Protein AF-A0A9Q1BCZ2-F1 (afdb_monomer)

Mean predicted aligned error: 7.83 Å

Sequence (258 aa):
MVTFYNQAVLLIFVICLPWNESMTYDWYDLLLNLLFGLGDTLGKSALMIALSLISAGDVSAISLNKPIPASIIACILLGESFDVFDGVLVVINCVGLVLIAESANGISKDSSNVYGVLCAFVALASFVFIYFVARVLARKGKANPSLLSFMAGWIGVALSSVYLALTNAWHFPGKLDDVLMFLGLGCSTIIHFYSLTKALLTENMMFVASGMSVTIPITYIYDALFTQHKLAWQNIVGALLTVSSTLLLFTKTSCKEE

Foldseek 3Di:
DLLQLLLQLLQVVLVVDDPPDPPPDDPVLVVLLLLLLVLLLLLVVLLVLLVVQDPPLLLCLLQLLLLLVLVVCCCPVVVDDDDVVNVVLNVLLVVLSVLQVVLVVVDDPDPSNVSSSVSSNSSNVSVSSSLSSLLVCLVVVNNDLSSSSNSNSVVSNVVVVVVCVVVVVDDDPPDPVVVVVSNVSNVVVSVVSVVSSVCSNVDRSSLSSLVSSCVSLVVVVVCVPPVP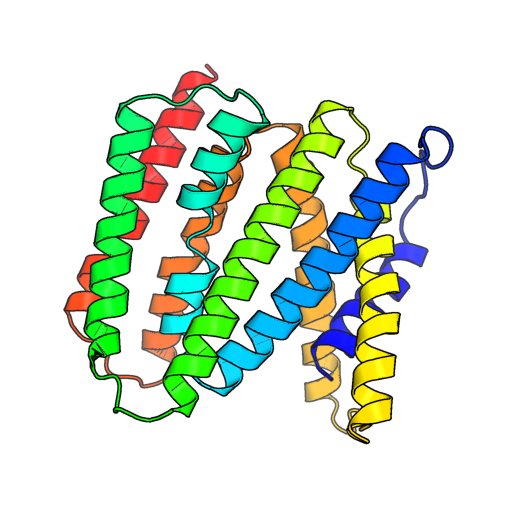DDDDPSNVSSSVSNNVSSVVSNVVVVVVVD

pLDDT: mean 79.76, std 11.14, range [42.97, 94.12]

Solvent-accessible surface area (backbone atoms only — not comparable to full-atom values): 13290 Å² total; per-residue (Å²): 103,70,64,30,47,28,18,48,43,32,41,61,52,40,72,76,50,86,81,87,75,78,87,80,72,49,73,68,54,50,51,46,37,48,51,31,7,49,25,49,39,51,13,52,50,26,37,55,53,11,54,74,52,40,55,64,58,62,38,40,58,53,36,49,56,33,30,57,63,28,37,54,47,34,36,72,77,68,63,45,91,78,52,73,66,56,50,52,38,44,50,48,30,50,51,14,44,49,37,34,53,53,61,55,61,74,59,65,95,46,75,60,45,58,53,16,52,52,24,14,50,51,14,22,55,21,53,33,48,30,51,52,44,49,36,57,31,21,78,70,75,63,54,47,45,60,60,44,41,35,34,24,10,52,46,20,32,53,55,39,48,53,52,31,63,75,66,68,63,78,74,78,78,88,48,69,69,57,50,51,51,37,50,51,51,16,54,51,50,52,53,46,44,44,51,52,41,53,43,36,56,78,43,55,64,40,56,53,32,32,63,58,38,60,50,51,51,54,48,46,52,46,41,55,74,72,63,76,51,86,76,53,71,48,39,55,53,12,38,52,39,35,47,52,32,37,53,51,53,50,55,54,55,62,64,71,77,114

Nearest PDB structures (foldseek):
  5oge-assembly3_C  TM=7.542E-01  e=9.442E-05  Saccharomyces cerevisiae S288C
  5oge-assembly2_B  TM=7.555E-01  e=1.403E-04  Saccharomyces cerevisiae S288C
  5i20-assembly4_D  TM=6.461E-01  e=1.486E-05  Ancylobacter novellus DSM 506
  6qsk-assembly2_G-2  TM=7.421E-01  e=3.100E-04  Saccharomyces cerevisiae S288C
  5i20-assembly5_E  TM=7.382E-01  e=1.910E-04  Ancylobacter novellus DSM 506

InterPro domains:
  IPR000620 EamA domain [PF00892] (9-100)
  IPR037185 Multidrug transporter EmrE superfamily [SSF103481] (10-101)

Organism: Holothuria leucospilota (NCBI:txid206669)

Structure (mmCIF, N/CA/C/O backbone):
data_AF-A0A9Q1BCZ2-F1
#
_entry.id   AF-A0A9Q1BCZ2-F1
#
loop_
_atom_site.group_PDB
_atom_site.id
_atom_site.type_symbol
_atom_site.label_atom_id
_atom_site.label_alt_id
_atom_site.label_comp_id
_atom_site.label_asym_id
_atom_site.label_entity_id
_atom_site.label_seq_id
_atom_site.pdbx_PDB_ins_code
_atom_site.Cartn_x
_atom_site.Cartn_y
_atom_site.Cartn_z
_atom_site.occupancy
_atom_site.B_iso_or_equiv
_atom_site.auth_seq_id
_atom_site.auth_comp_id
_atom_site.auth_asym_id
_atom_site.auth_atom_id
_atom_site.pdbx_PDB_model_num
ATOM 1 N N . MET A 1 1 ? 17.232 -0.106 -1.773 1.00 83.44 1 MET A N 1
ATOM 2 C CA . MET A 1 1 ? 17.606 1.323 -1.674 1.00 83.44 1 MET A CA 1
ATOM 3 C C . MET A 1 1 ? 16.381 2.225 -1.666 1.00 83.44 1 MET A C 1
ATOM 5 O O . MET A 1 1 ? 16.161 2.878 -0.659 1.00 83.44 1 MET A O 1
ATOM 9 N N . VAL A 1 2 ? 15.538 2.189 -2.707 1.00 84.56 2 VAL A N 1
ATOM 10 C CA . VAL A 1 2 ? 14.277 2.963 -2.768 1.00 84.56 2 VAL A CA 1
ATOM 11 C C . VAL A 1 2 ? 13.415 2.763 -1.514 1.00 84.56 2 VAL A C 1
ATOM 13 O O . VAL A 1 2 ? 13.014 3.734 -0.881 1.00 84.56 2 VAL A O 1
ATOM 16 N N . THR A 1 3 ? 13.212 1.510 -1.086 1.00 84.12 3 THR A N 1
ATOM 17 C CA . THR A 1 3 ? 12.454 1.195 0.137 1.00 84.12 3 THR A CA 1
ATOM 18 C C . THR A 1 3 ? 13.074 1.810 1.392 1.00 84.12 3 THR A C 1
ATOM 20 O O . THR A 1 3 ? 12.343 2.322 2.227 1.00 84.12 3 THR A O 1
ATOM 23 N N . PHE A 1 4 ? 14.406 1.810 1.517 1.00 88.88 4 PHE A N 1
ATOM 24 C CA . PHE A 1 4 ? 15.095 2.401 2.669 1.00 88.88 4 PHE A CA 1
ATOM 25 C C . PHE A 1 4 ? 14.837 3.908 2.742 1.00 88.88 4 PHE A C 1
ATOM 27 O O . PHE A 1 4 ? 14.380 4.398 3.770 1.00 88.88 4 PHE A O 1
ATOM 34 N N . TYR A 1 5 ? 15.050 4.630 1.637 1.00 88.31 5 TYR A N 1
ATOM 35 C CA . TYR A 1 5 ? 14.837 6.077 1.607 1.00 88.31 5 TYR A CA 1
ATOM 36 C C . TYR A 1 5 ? 13.372 6.453 1.836 1.00 88.31 5 TYR A C 1
ATOM 38 O O . TYR A 1 5 ? 13.098 7.361 2.615 1.00 88.31 5 TYR A O 1
ATOM 46 N N . ASN A 1 6 ? 12.429 5.711 1.247 1.00 86.44 6 ASN A N 1
ATOM 47 C CA . ASN A 1 6 ? 11.002 5.933 1.480 1.00 86.44 6 ASN A CA 1
ATOM 48 C C . ASN A 1 6 ? 10.628 5.802 2.971 1.00 86.44 6 ASN A C 1
ATOM 50 O O . ASN A 1 6 ? 9.918 6.643 3.519 1.00 86.44 6 ASN A O 1
ATOM 54 N N . GLN A 1 7 ? 11.144 4.770 3.646 1.00 89.12 7 GLN A N 1
ATOM 55 C CA . GLN A 1 7 ? 10.878 4.519 5.069 1.00 89.12 7 GLN A CA 1
ATOM 56 C C . GLN A 1 7 ? 11.634 5.496 5.989 1.00 89.12 7 GLN A C 1
ATOM 58 O O . GLN A 1 7 ? 11.134 5.866 7.050 1.00 89.12 7 GLN A O 1
ATOM 63 N N . ALA A 1 8 ? 12.802 5.986 5.568 1.00 88.56 8 ALA A N 1
ATOM 64 C CA . ALA A 1 8 ? 13.537 7.023 6.288 1.00 88.56 8 ALA A CA 1
ATOM 65 C C . ALA A 1 8 ? 12.791 8.369 6.280 1.00 88.56 8 ALA A C 1
ATOM 67 O O . ALA A 1 8 ? 12.710 9.031 7.314 1.00 88.56 8 ALA A O 1
ATOM 68 N N . VAL A 1 9 ? 12.189 8.755 5.147 1.00 86.94 9 VAL A N 1
ATOM 69 C CA . VAL A 1 9 ? 11.365 9.976 5.064 1.00 86.94 9 VAL A CA 1
ATOM 70 C C . VAL A 1 9 ? 10.153 9.885 5.995 1.00 86.94 9 VAL A C 1
ATOM 72 O O . VAL A 1 9 ? 9.834 10.861 6.674 1.00 86.94 9 VAL A O 1
ATOM 75 N N . LEU A 1 10 ? 9.523 8.708 6.093 1.00 84.19 10 LEU A N 1
ATOM 76 C CA . LEU A 1 10 ? 8.429 8.468 7.039 1.00 84.19 10 LEU A CA 1
ATOM 77 C C . LEU A 1 10 ? 8.853 8.729 8.490 1.00 84.19 10 LEU A C 1
ATOM 79 O O . LEU A 1 10 ? 8.138 9.422 9.211 1.00 84.19 10 LEU A O 1
ATOM 83 N N . LEU A 1 11 ? 10.024 8.236 8.910 1.00 86.81 11 LEU A N 1
ATOM 84 C CA . LEU A 1 11 ? 10.537 8.477 10.263 1.00 86.81 11 LEU A CA 1
ATOM 85 C C . LEU A 1 11 ? 10.781 9.960 10.546 1.00 86.81 11 LEU A C 1
ATOM 87 O O . LEU A 1 11 ? 10.400 10.442 11.610 1.00 86.81 11 LEU A O 1
ATOM 91 N N . ILE A 1 12 ? 11.385 10.683 9.600 1.00 86.25 12 ILE A N 1
ATOM 92 C CA . ILE A 1 12 ? 11.653 12.120 9.754 1.00 86.25 12 ILE A CA 1
ATOM 93 C C . ILE A 1 12 ? 10.337 12.883 9.918 1.00 86.25 12 ILE A C 1
ATOM 95 O O . ILE A 1 12 ? 10.210 13.724 10.804 1.00 86.25 12 ILE A O 1
ATOM 99 N N . PHE A 1 13 ? 9.337 12.562 9.099 1.00 79.00 13 PHE A N 1
ATOM 100 C CA . PHE A 1 13 ? 8.057 13.260 9.123 1.00 79.00 13 PHE A CA 1
ATOM 101 C C . PHE A 1 13 ? 7.242 12.978 10.390 1.00 79.00 13 PHE A C 1
ATOM 103 O O . PHE A 1 13 ? 6.555 13.860 10.902 1.00 79.00 13 PHE A O 1
ATOM 110 N N . VA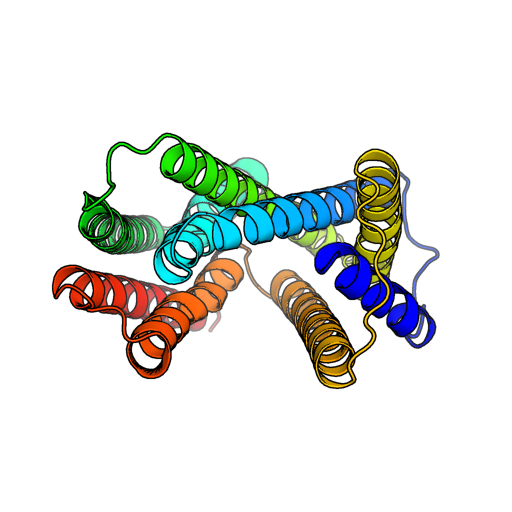L A 1 14 ? 7.343 11.766 10.936 1.00 80.75 14 VAL A N 1
ATOM 111 C CA . VAL A 1 14 ? 6.667 11.385 12.182 1.00 80.75 14 VAL A CA 1
ATOM 112 C C . VAL A 1 14 ? 7.126 12.224 13.381 1.00 80.75 14 VAL A C 1
ATOM 114 O O . VAL A 1 14 ? 6.327 12.469 14.285 1.00 80.75 14 VAL A O 1
ATOM 117 N N . ILE A 1 15 ? 8.368 12.719 13.387 1.00 79.00 15 ILE A N 1
ATOM 118 C CA . ILE A 1 15 ? 8.871 13.625 14.437 1.00 79.00 15 ILE A CA 1
ATOM 119 C C . ILE A 1 15 ? 8.068 14.937 14.461 1.00 79.00 15 ILE A C 1
ATOM 121 O O . ILE A 1 15 ? 7.895 15.542 15.516 1.00 79.00 15 ILE A O 1
ATOM 125 N N . CYS A 1 16 ? 7.539 15.363 13.313 1.00 78.38 16 CYS A N 1
ATOM 126 C CA . CYS A 1 16 ? 6.764 16.593 13.180 1.00 78.38 16 CYS A CA 1
ATOM 127 C C . CYS A 1 16 ? 5.272 16.423 13.516 1.00 78.38 16 CYS A C 1
ATOM 129 O O . CYS A 1 16 ? 4.543 17.415 13.528 1.00 78.38 16 CYS A O 1
ATOM 131 N N . LEU A 1 17 ? 4.793 15.197 13.761 1.00 74.62 17 LEU A N 1
ATOM 132 C CA . LEU A 1 17 ? 3.377 14.937 14.015 1.00 74.62 17 LEU A CA 1
ATOM 133 C C . LEU A 1 17 ? 3.043 14.999 15.515 1.00 74.62 17 LEU A C 1
ATOM 135 O O . LEU A 1 17 ? 3.794 14.477 16.340 1.00 74.62 17 LEU A O 1
ATOM 139 N N . PRO A 1 18 ? 1.893 15.589 15.891 1.00 73.94 18 PRO A N 1
ATOM 140 C CA . PRO A 1 18 ? 1.464 15.633 17.281 1.00 73.94 18 PRO A CA 1
ATOM 141 C C . PRO A 1 18 ? 1.110 14.226 17.784 1.00 73.94 18 PRO A C 1
ATOM 143 O O . PRO A 1 18 ? 0.232 13.546 17.246 1.00 73.94 18 PRO A O 1
ATOM 146 N N . TRP A 1 19 ? 1.779 13.801 18.854 1.00 73.94 19 TRP A N 1
ATOM 147 C CA . TRP A 1 19 ? 1.543 12.531 19.542 1.00 73.94 19 TRP A CA 1
ATOM 148 C C . TRP A 1 19 ? 0.455 12.699 20.600 1.00 73.94 19 TRP A C 1
ATOM 150 O O . TRP A 1 19 ? 0.731 12.704 21.795 1.00 73.94 19 TRP A O 1
ATOM 160 N N . ASN A 1 20 ? -0.786 12.902 20.157 1.00 63.69 20 ASN A N 1
ATOM 161 C CA . ASN A 1 20 ? -1.845 13.334 21.071 1.00 63.69 20 ASN A CA 1
ATOM 162 C C . ASN A 1 20 ? -2.412 12.202 21.955 1.00 63.69 20 ASN A C 1
ATOM 164 O O . ASN A 1 20 ? -3.013 12.496 22.978 1.00 63.69 20 ASN A O 1
ATOM 168 N N . GLU A 1 21 ? -2.196 10.921 21.613 1.00 62.19 21 GLU A N 1
ATOM 169 C CA . GLU A 1 21 ? -2.781 9.779 22.348 1.00 62.19 21 GLU A CA 1
ATOM 170 C C . GLU A 1 21 ? -1.888 8.524 22.372 1.00 62.19 21 GLU A C 1
ATOM 172 O O . GLU A 1 21 ? -2.267 7.469 21.873 1.00 62.19 21 GLU A O 1
ATOM 177 N N . SER A 1 22 ? -0.670 8.604 22.918 1.00 58.59 22 SER A N 1
ATOM 178 C CA . SER A 1 22 ? 0.241 7.443 23.019 1.00 58.59 22 SER A CA 1
ATOM 179 C C . SER A 1 22 ? 0.050 6.577 24.275 1.00 58.59 22 SER A C 1
ATOM 181 O O . SER A 1 22 ? 0.630 5.497 24.353 1.00 58.59 22 SER A O 1
ATOM 183 N N . MET A 1 23 ? -0.760 7.005 25.251 1.00 58.66 23 MET A N 1
ATOM 184 C CA . MET A 1 23 ? -0.863 6.337 26.561 1.00 58.66 23 MET A CA 1
ATOM 185 C C . MET A 1 23 ? -1.943 5.241 26.666 1.00 58.66 23 MET A C 1
ATOM 187 O O . MET A 1 23 ? -2.075 4.626 27.718 1.00 58.66 23 MET A O 1
ATOM 191 N N . THR A 1 24 ? -2.715 4.970 25.610 1.00 71.00 24 THR A N 1
ATOM 192 C CA . THR A 1 24 ? -3.879 4.055 25.649 1.00 71.00 24 THR A CA 1
ATOM 193 C C . THR A 1 24 ? -3.636 2.692 24.981 1.00 71.00 24 THR A C 1
ATOM 195 O O . THR A 1 24 ? -4.573 1.907 24.787 1.00 71.00 24 THR A O 1
ATOM 198 N N . TYR A 1 25 ? -2.390 2.387 24.606 1.00 81.31 25 TYR A N 1
ATOM 199 C CA . TYR A 1 25 ? -2.045 1.181 23.845 1.00 81.31 25 TYR A CA 1
ATOM 200 C C . TYR A 1 25 ? -1.730 -0.020 24.734 1.00 81.31 25 TYR A C 1
ATOM 202 O O . TYR A 1 25 ? -0.854 0.047 25.593 1.00 81.31 25 TYR A O 1
ATOM 210 N N . ASP A 1 26 ? -2.387 -1.146 24.448 1.00 87.62 26 ASP A N 1
ATOM 211 C CA . ASP A 1 26 ? -2.031 -2.438 25.031 1.00 87.62 26 ASP A CA 1
ATOM 212 C C . ASP A 1 26 ? -0.931 -3.132 24.222 1.00 87.62 26 ASP A C 1
ATOM 214 O O . ASP A 1 26 ? -0.722 -2.856 23.036 1.00 87.62 26 ASP A O 1
ATOM 218 N N . TRP A 1 27 ? -0.285 -4.128 24.835 1.00 87.56 27 TRP A N 1
ATOM 219 C CA . TRP A 1 27 ? 0.674 -5.019 24.166 1.00 87.56 27 TRP A CA 1
ATOM 220 C C . TRP A 1 27 ? 0.128 -5.609 22.855 1.00 87.56 27 TRP A C 1
ATOM 222 O O . TRP A 1 27 ? 0.841 -5.671 21.855 1.00 87.56 27 TRP A O 1
ATOM 232 N N . TYR A 1 28 ? -1.146 -6.011 22.830 1.00 90.38 28 TYR A N 1
ATOM 233 C CA . TYR A 1 28 ? -1.763 -6.559 21.622 1.00 90.38 28 TYR A CA 1
ATOM 234 C C . TYR A 1 28 ? -1.854 -5.522 20.494 1.00 90.38 28 TYR A C 1
ATOM 236 O O . TYR A 1 28 ? -1.649 -5.851 19.328 1.00 90.38 28 TYR A O 1
ATOM 244 N N . ASP A 1 29 ? -2.115 -4.258 20.823 1.00 89.38 29 ASP A N 1
ATOM 245 C CA . ASP A 1 29 ? -2.184 -3.196 19.822 1.00 89.38 29 ASP A CA 1
ATOM 246 C C . ASP A 1 29 ? -0.779 -2.843 19.314 1.00 89.38 29 ASP A C 1
ATOM 248 O O . ASP A 1 29 ? -0.604 -2.592 18.122 1.00 89.38 29 ASP A O 1
ATOM 252 N N . LEU A 1 30 ? 0.244 -2.905 20.174 1.00 88.75 30 LEU A N 1
ATOM 253 C CA . LEU A 1 30 ? 1.646 -2.799 19.754 1.00 88.75 30 LEU A CA 1
ATOM 254 C C . LEU A 1 30 ? 2.039 -3.934 18.802 1.00 88.75 30 LEU A C 1
ATOM 256 O O . LEU A 1 30 ? 2.664 -3.671 17.775 1.00 88.75 30 LEU A O 1
ATOM 260 N N . LEU A 1 31 ? 1.629 -5.174 19.091 1.00 92.75 31 LEU A N 1
ATOM 261 C CA . LEU A 1 31 ? 1.865 -6.316 18.207 1.00 92.75 31 LEU A CA 1
ATOM 262 C C . LEU A 1 31 ? 1.213 -6.104 16.836 1.00 92.75 31 LEU A C 1
ATOM 264 O O . LEU A 1 31 ? 1.852 -6.339 15.813 1.00 92.75 31 LEU A O 1
ATOM 268 N N . LEU A 1 32 ? -0.031 -5.621 16.796 1.00 92.38 32 LEU A N 1
ATOM 269 C CA . LEU A 1 32 ? -0.703 -5.321 15.533 1.00 92.38 32 LEU A CA 1
ATOM 270 C C . LEU A 1 32 ? -0.004 -4.192 14.761 1.00 92.38 32 LEU A C 1
ATOM 272 O O . LEU A 1 32 ? 0.202 -4.318 13.558 1.00 92.38 32 LEU A O 1
ATOM 276 N N . ASN A 1 33 ? 0.430 -3.123 15.429 1.00 91.06 33 ASN A N 1
ATOM 277 C CA . ASN A 1 33 ? 1.210 -2.061 14.787 1.00 91.06 33 ASN A CA 1
ATOM 278 C C . ASN A 1 33 ? 2.556 -2.573 14.231 1.00 91.06 33 ASN A C 1
ATOM 280 O O . ASN A 1 33 ? 2.985 -2.159 13.153 1.00 91.06 33 ASN A O 1
ATOM 284 N N . LEU A 1 34 ? 3.208 -3.505 14.932 1.00 92.69 34 LEU A N 1
ATOM 285 C CA . LEU A 1 34 ? 4.439 -4.146 14.468 1.00 92.69 34 LEU A CA 1
ATOM 286 C C . LEU A 1 34 ? 4.183 -5.020 13.234 1.00 92.69 34 LEU A C 1
ATOM 288 O O . LEU A 1 34 ? 4.920 -4.940 12.252 1.00 92.69 34 LEU A O 1
ATOM 292 N N . LEU A 1 35 ? 3.106 -5.809 13.253 1.00 94.12 35 LEU A N 1
ATOM 293 C CA . LEU A 1 35 ? 2.667 -6.602 12.104 1.00 94.12 35 LEU A CA 1
ATOM 294 C C . LEU A 1 35 ? 2.318 -5.718 10.903 1.00 94.12 35 LEU A C 1
ATOM 296 O O . LEU A 1 35 ? 2.658 -6.071 9.775 1.00 94.12 35 LEU A O 1
ATOM 300 N N . PHE A 1 36 ? 1.706 -4.553 11.136 1.00 93.19 36 PHE A N 1
ATOM 301 C CA . PHE A 1 36 ? 1.446 -3.569 10.089 1.00 93.19 36 PHE A CA 1
ATOM 302 C C . PHE A 1 36 ? 2.746 -3.091 9.435 1.00 93.19 36 PHE A C 1
ATOM 304 O O . PHE A 1 36 ? 2.874 -3.158 8.214 1.00 93.19 36 PHE A O 1
ATOM 311 N N . GLY A 1 37 ? 3.734 -2.654 10.225 1.00 92.44 37 GLY A N 1
ATOM 312 C CA . GLY A 1 37 ? 5.000 -2.158 9.679 1.00 92.44 37 GLY A CA 1
ATOM 313 C C . GLY A 1 37 ? 5.822 -3.238 8.965 1.00 92.44 37 GLY A C 1
ATOM 314 O O . GLY A 1 37 ? 6.446 -2.971 7.933 1.00 92.44 37 GLY A O 1
ATOM 315 N N . LEU A 1 38 ? 5.769 -4.479 9.458 1.00 93.75 38 LEU A N 1
ATOM 316 C CA . LEU A 1 38 ? 6.388 -5.632 8.804 1.00 93.75 38 LEU A CA 1
ATOM 317 C C . LEU A 1 38 ? 5.700 -5.958 7.469 1.00 93.75 38 LEU A C 1
ATOM 319 O O . LEU A 1 38 ? 6.380 -6.112 6.454 1.00 93.75 38 LEU A O 1
ATOM 323 N N . GLY A 1 39 ? 4.365 -5.991 7.449 1.00 92.94 39 GLY A N 1
ATOM 324 C CA . GLY A 1 39 ? 3.573 -6.195 6.236 1.00 92.94 39 GLY A CA 1
ATOM 325 C C . GLY A 1 39 ? 3.799 -5.101 5.191 1.00 92.94 39 GLY A C 1
ATOM 326 O O . GLY A 1 39 ? 4.001 -5.408 4.019 1.00 92.94 39 GLY A O 1
ATOM 327 N N . ASP A 1 40 ? 3.853 -3.832 5.603 1.00 92.50 40 ASP A N 1
ATOM 328 C CA . ASP A 1 40 ? 4.129 -2.707 4.702 1.00 92.50 40 ASP A CA 1
ATOM 329 C C . ASP A 1 40 ? 5.521 -2.816 4.066 1.00 92.50 40 ASP A C 1
ATOM 331 O O . ASP A 1 40 ? 5.678 -2.681 2.849 1.00 92.50 40 ASP A O 1
ATOM 335 N N . THR A 1 41 ? 6.535 -3.120 4.879 1.00 92.06 41 THR A N 1
ATOM 336 C CA . THR A 1 41 ? 7.918 -3.248 4.407 1.00 92.06 41 THR A CA 1
ATOM 337 C C . THR A 1 41 ? 8.073 -4.415 3.438 1.00 92.06 41 THR A C 1
ATOM 339 O O . THR A 1 41 ? 8.686 -4.252 2.377 1.00 92.06 41 THR A O 1
ATOM 342 N N . LEU A 1 42 ? 7.511 -5.582 3.772 1.00 93.19 42 LEU A N 1
ATOM 343 C CA . LEU A 1 42 ? 7.534 -6.761 2.906 1.00 93.19 42 LEU A CA 1
ATOM 344 C C . LEU A 1 42 ? 6.775 -6.505 1.604 1.00 93.19 42 LEU A C 1
ATOM 346 O O . LEU A 1 42 ? 7.317 -6.759 0.529 1.00 93.19 42 LEU A O 1
ATOM 350 N N . GLY A 1 43 ? 5.574 -5.927 1.688 1.00 92.06 43 GLY A N 1
ATOM 351 C CA . GLY A 1 43 ? 4.743 -5.623 0.528 1.00 92.06 43 GLY A CA 1
ATOM 352 C C . GLY A 1 43 ? 5.426 -4.669 -0.447 1.00 92.06 43 GLY A C 1
ATOM 353 O O . GLY A 1 43 ? 5.520 -4.965 -1.635 1.00 92.06 43 GLY A O 1
ATOM 354 N N . LYS A 1 44 ? 5.989 -3.560 0.050 1.00 90.56 44 LYS A N 1
ATOM 355 C CA . LYS A 1 44 ? 6.730 -2.596 -0.783 1.00 90.56 44 LYS A CA 1
ATOM 356 C C . LYS A 1 44 ? 8.008 -3.188 -1.367 1.00 90.56 44 LYS A C 1
ATOM 358 O O . LYS A 1 44 ? 8.336 -2.906 -2.515 1.00 90.56 44 LYS A O 1
ATOM 363 N N . SER A 1 45 ? 8.734 -4.001 -0.602 1.00 90.81 45 SER A N 1
ATOM 364 C CA . SER A 1 45 ? 9.960 -4.641 -1.093 1.00 90.81 45 SER A CA 1
ATOM 365 C C . SER A 1 45 ? 9.651 -5.636 -2.211 1.00 90.81 45 SER A C 1
ATOM 367 O O . SER A 1 45 ? 10.286 -5.583 -3.262 1.00 90.81 45 SER A O 1
ATOM 369 N N . ALA A 1 46 ? 8.632 -6.478 -2.026 1.00 91.00 46 ALA A N 1
ATOM 370 C CA . ALA A 1 46 ? 8.167 -7.413 -3.044 1.00 91.00 46 ALA A CA 1
ATOM 371 C C . ALA A 1 46 ? 7.630 -6.685 -4.288 1.00 91.00 46 ALA A C 1
ATOM 373 O O . ALA A 1 46 ? 7.950 -7.079 -5.406 1.00 91.00 46 ALA A O 1
ATOM 374 N N . LEU A 1 47 ? 6.901 -5.578 -4.106 1.00 91.00 47 LEU A N 1
ATOM 375 C CA . LEU A 1 47 ? 6.412 -4.743 -5.205 1.00 91.00 47 LEU A CA 1
ATOM 376 C C . LEU A 1 47 ? 7.563 -4.159 -6.035 1.00 91.00 47 LEU A C 1
ATOM 378 O O . LEU A 1 47 ? 7.534 -4.230 -7.258 1.00 91.00 47 LEU A O 1
ATOM 382 N N . MET A 1 48 ? 8.593 -3.616 -5.381 1.00 89.06 48 MET A N 1
ATOM 383 C CA . MET A 1 48 ? 9.760 -3.050 -6.068 1.00 89.06 48 MET A CA 1
ATOM 384 C C . MET A 1 48 ? 10.549 -4.117 -6.833 1.00 89.06 48 MET A C 1
ATOM 386 O O . MET A 1 48 ? 11.023 -3.853 -7.934 1.00 89.06 48 MET A O 1
ATOM 390 N N . ILE A 1 49 ? 10.661 -5.330 -6.279 1.00 88.38 49 ILE A N 1
ATOM 391 C CA . ILE A 1 49 ? 11.272 -6.463 -6.984 1.00 88.38 49 ILE A CA 1
ATOM 392 C C . ILE A 1 49 ? 10.420 -6.845 -8.201 1.00 88.38 49 ILE A C 1
ATOM 394 O O . ILE A 1 49 ? 10.964 -7.002 -9.290 1.00 88.38 49 ILE A O 1
ATOM 398 N N . ALA A 1 50 ? 9.096 -6.925 -8.058 1.00 86.81 50 ALA A N 1
ATOM 399 C CA . ALA A 1 50 ? 8.200 -7.242 -9.168 1.00 86.81 50 ALA A CA 1
ATOM 400 C C . ALA A 1 50 ? 8.302 -6.205 -10.303 1.00 86.81 50 ALA A C 1
ATOM 402 O O . ALA A 1 50 ? 8.486 -6.588 -11.454 1.00 86.81 50 ALA A O 1
ATOM 403 N N . LEU A 1 51 ? 8.299 -4.907 -9.975 1.00 85.50 51 LEU A N 1
ATOM 404 C CA . LEU A 1 51 ? 8.464 -3.809 -10.944 1.00 85.50 51 LEU A CA 1
ATOM 405 C C . LEU A 1 51 ? 9.815 -3.829 -11.673 1.00 85.50 51 LEU A C 1
ATOM 407 O O . LEU A 1 51 ? 9.933 -3.256 -12.750 1.00 85.50 51 LEU A O 1
ATOM 411 N N . SER A 1 52 ? 10.838 -4.466 -11.096 1.00 86.00 52 SER A N 1
ATOM 412 C CA . SER A 1 52 ? 12.143 -4.623 -11.750 1.00 86.00 52 SER A CA 1
ATOM 413 C C . SER A 1 52 ? 12.208 -5.798 -12.732 1.00 86.00 52 SER A C 1
ATOM 415 O O . SER A 1 52 ? 13.156 -5.880 -13.509 1.00 86.00 52 SER A O 1
ATOM 417 N N . LEU A 1 53 ? 11.229 -6.710 -12.688 1.00 82.00 53 LEU A N 1
ATOM 418 C CA . LEU A 1 53 ? 11.243 -7.974 -13.433 1.00 82.00 53 LEU A CA 1
ATOM 419 C C . LEU A 1 53 ? 10.152 -8.063 -14.501 1.00 82.00 53 LEU A C 1
ATOM 421 O O . LEU A 1 53 ? 10.372 -8.693 -15.529 1.00 82.00 53 LEU A O 1
ATOM 425 N N . ILE A 1 54 ? 8.989 -7.462 -14.255 1.00 78.62 54 ILE A N 1
ATOM 426 C CA . ILE A 1 54 ? 7.822 -7.492 -15.144 1.00 78.62 54 ILE A CA 1
ATOM 427 C C . ILE A 1 54 ? 7.265 -6.075 -15.346 1.00 78.62 54 ILE A C 1
ATOM 429 O O . ILE A 1 54 ? 7.663 -5.137 -14.654 1.00 78.62 54 ILE A O 1
ATOM 433 N N . SER A 1 55 ? 6.365 -5.902 -16.320 1.00 74.56 55 SER A N 1
ATOM 434 C CA . SER A 1 55 ? 5.838 -4.581 -16.681 1.00 74.56 55 SER A CA 1
ATOM 435 C C . SER A 1 55 ? 5.023 -3.949 -15.542 1.00 74.56 55 SER A C 1
ATOM 437 O O . SER A 1 55 ? 4.380 -4.644 -14.751 1.00 74.56 55 SER A O 1
ATOM 439 N N . ALA A 1 56 ? 5.032 -2.614 -15.455 1.00 73.50 56 ALA A N 1
ATOM 440 C CA . ALA A 1 56 ? 4.303 -1.887 -14.416 1.00 73.50 56 ALA A CA 1
ATOM 441 C C . ALA A 1 56 ? 2.791 -2.156 -14.463 1.00 73.50 56 ALA A C 1
ATOM 443 O O . ALA A 1 56 ? 2.172 -2.294 -13.405 1.00 73.50 56 ALA A O 1
ATOM 444 N N . GLY A 1 57 ? 2.221 -2.307 -15.660 1.00 67.25 57 GLY A N 1
ATOM 445 C CA . GLY A 1 57 ? 0.838 -2.722 -15.872 1.00 67.25 57 GLY A CA 1
ATOM 446 C C . GLY A 1 57 ? 0.538 -4.075 -15.233 1.00 67.25 57 GLY A C 1
ATOM 447 O O . GLY A 1 57 ? -0.386 -4.171 -14.429 1.00 67.25 57 GLY A O 1
ATOM 448 N N . ASP A 1 58 ? 1.360 -5.093 -15.493 1.00 71.81 58 ASP A N 1
ATOM 449 C CA . ASP A 1 58 ? 1.139 -6.449 -14.966 1.00 71.81 58 ASP A CA 1
ATOM 450 C C . ASP A 1 58 ? 1.268 -6.500 -13.439 1.00 71.81 58 ASP A C 1
ATOM 452 O O . ASP A 1 58 ? 0.439 -7.103 -12.749 1.00 71.81 58 ASP A O 1
ATOM 456 N N . VAL A 1 59 ? 2.274 -5.814 -12.883 1.00 79.81 59 VAL A N 1
ATOM 457 C CA . VAL A 1 59 ? 2.431 -5.696 -11.425 1.00 79.81 59 VAL A CA 1
ATOM 458 C C . VAL A 1 59 ? 1.228 -4.997 -10.816 1.00 79.81 59 VAL A C 1
ATOM 460 O O . VAL A 1 59 ? 0.724 -5.428 -9.778 1.00 79.81 59 VAL A O 1
ATOM 463 N N . SER A 1 60 ? 0.768 -3.915 -11.439 1.00 74.50 60 SER A N 1
ATOM 464 C CA . SER A 1 60 ? -0.385 -3.144 -10.988 1.00 74.50 60 SER A CA 1
ATOM 465 C C . SER A 1 60 ? -1.658 -3.984 -11.032 1.00 74.50 60 SER A C 1
ATOM 467 O O . SER A 1 60 ? -2.373 -4.029 -10.038 1.00 74.50 60 SER A O 1
ATOM 469 N N . ALA A 1 61 ? -1.906 -4.736 -12.105 1.00 70.62 61 ALA A N 1
ATOM 470 C CA . ALA A 1 61 ? -3.061 -5.626 -12.206 1.00 70.62 61 ALA A CA 1
ATOM 471 C C . ALA A 1 61 ? -3.105 -6.663 -11.074 1.00 70.62 61 ALA A C 1
ATOM 473 O O . ALA A 1 61 ? -4.152 -6.872 -10.464 1.00 70.62 61 ALA A O 1
ATOM 474 N N . ILE A 1 62 ? -1.965 -7.275 -10.744 1.00 76.69 62 ILE A N 1
ATOM 475 C CA . ILE A 1 62 ? -1.893 -8.281 -9.676 1.00 76.69 62 ILE A CA 1
ATOM 476 C C . ILE A 1 62 ? -1.975 -7.613 -8.297 1.00 76.69 62 ILE A C 1
ATOM 478 O O . ILE A 1 62 ? -2.812 -7.969 -7.471 1.00 76.69 62 ILE A O 1
ATOM 482 N N . SER A 1 63 ? -1.112 -6.633 -8.025 1.00 79.38 63 SER A N 1
ATOM 483 C CA . SER A 1 63 ? -0.940 -6.049 -6.687 1.00 79.38 63 SER A CA 1
ATOM 484 C C . SER A 1 63 ? -2.061 -5.095 -6.266 1.00 79.38 63 SER A C 1
ATOM 486 O O . SER A 1 63 ? -2.273 -4.893 -5.066 1.00 79.38 63 SER A O 1
ATOM 488 N N . LEU A 1 64 ? -2.793 -4.518 -7.224 1.00 70.81 64 LEU A N 1
ATOM 489 C CA . LEU A 1 64 ? -3.944 -3.651 -6.968 1.00 70.81 64 LEU A CA 1
ATOM 490 C C . LEU A 1 64 ? -5.270 -4.416 -6.940 1.00 70.81 64 LEU A C 1
ATOM 492 O O . LEU A 1 64 ? -6.277 -3.817 -6.568 1.00 70.81 64 LEU A O 1
ATOM 496 N N . ASN A 1 65 ? -5.281 -5.732 -7.199 1.00 74.19 65 ASN A N 1
ATOM 497 C CA . ASN A 1 65 ? -6.443 -6.602 -6.977 1.00 74.19 65 ASN A CA 1
ATOM 498 C C . ASN A 1 65 ? -6.709 -6.868 -5.482 1.00 74.19 65 ASN A C 1
ATOM 500 O O . ASN A 1 65 ? -6.909 -7.992 -5.027 1.00 74.19 65 ASN A O 1
ATOM 504 N N . LYS A 1 66 ? -6.666 -5.812 -4.677 1.00 81.75 66 LYS A N 1
ATOM 505 C CA . LYS A 1 66 ? -6.910 -5.844 -3.240 1.00 81.75 66 LYS A CA 1
ATOM 506 C C . LYS A 1 66 ? -8.378 -6.107 -2.883 1.00 81.75 66 LYS A C 1
ATOM 508 O O . LYS A 1 66 ? -8.564 -6.795 -1.884 1.00 81.75 66 LYS A O 1
ATOM 513 N N . PRO A 1 67 ? -9.411 -5.635 -3.623 1.00 77.19 67 PRO A N 1
ATOM 514 C CA . PRO A 1 67 ? -10.810 -5.754 -3.194 1.00 77.19 67 PRO A CA 1
ATOM 515 C C . PRO A 1 67 ? -11.261 -7.176 -2.906 1.00 77.19 67 PRO A C 1
ATOM 517 O O . PRO A 1 67 ? -11.962 -7.398 -1.931 1.00 77.19 67 PRO A O 1
ATOM 520 N N . ILE A 1 68 ? -10.839 -8.131 -3.731 1.00 76.19 68 ILE A N 1
ATOM 521 C CA . ILE A 1 68 ? -11.311 -9.517 -3.698 1.00 76.19 68 ILE A CA 1
ATOM 522 C C . ILE A 1 68 ? -10.781 -10.265 -2.465 1.00 76.19 68 ILE A C 1
ATOM 524 O O . ILE A 1 68 ? -11.574 -10.728 -1.645 1.00 76.19 68 ILE A O 1
ATOM 528 N N . PRO A 1 69 ? -9.456 -10.365 -2.253 1.00 80.25 69 PRO A N 1
ATOM 529 C CA . PRO A 1 69 ? -8.928 -10.927 -1.017 1.00 80.25 69 PRO A CA 1
ATOM 530 C C . PRO A 1 69 ? -9.319 -10.088 0.208 1.00 80.25 69 PRO A C 1
ATOM 532 O O . PRO A 1 69 ? -9.562 -10.660 1.269 1.00 80.25 69 PRO A O 1
ATOM 535 N N . ALA A 1 70 ? -9.446 -8.760 0.079 1.00 84.38 70 ALA A N 1
ATOM 536 C CA . ALA A 1 70 ? -9.916 -7.910 1.171 1.00 84.38 70 ALA A CA 1
ATOM 537 C C . ALA A 1 70 ? -11.355 -8.232 1.581 1.00 84.38 70 ALA A C 1
ATOM 539 O O . ALA A 1 70 ? -11.617 -8.325 2.774 1.00 84.38 70 ALA A O 1
ATOM 540 N N . SER A 1 71 ? -12.272 -8.442 0.634 1.00 78.06 71 SER A N 1
ATOM 541 C CA . SER A 1 71 ? -13.670 -8.755 0.931 1.00 78.06 71 SER A CA 1
ATOM 542 C C . SER A 1 71 ? -13.823 -10.146 1.541 1.00 78.06 71 SER A C 1
ATOM 544 O O . SER A 1 71 ? -14.585 -10.315 2.489 1.00 78.06 71 SER A O 1
ATOM 546 N N . ILE A 1 72 ? -13.054 -11.130 1.061 1.00 81.44 72 ILE A N 1
ATOM 547 C CA . ILE A 1 72 ? -13.017 -12.480 1.645 1.00 81.44 72 ILE A CA 1
ATOM 548 C C . ILE A 1 72 ? -12.534 -12.409 3.097 1.00 81.44 72 ILE A C 1
ATOM 550 O O . ILE A 1 72 ? -13.178 -12.950 3.995 1.00 81.44 72 ILE A O 1
ATOM 554 N N . ILE A 1 73 ? -11.424 -11.707 3.344 1.00 85.44 73 ILE A N 1
ATOM 555 C CA . ILE A 1 73 ? -10.872 -11.548 4.691 1.00 85.44 73 ILE A CA 1
ATOM 556 C C . ILE A 1 73 ? -11.821 -10.750 5.593 1.00 85.44 73 ILE A C 1
ATOM 558 O O . ILE A 1 73 ? -12.023 -11.129 6.745 1.00 85.44 73 ILE A O 1
ATOM 562 N N . ALA A 1 74 ? -12.440 -9.687 5.082 1.00 84.25 74 ALA A N 1
ATOM 563 C CA . ALA A 1 74 ? -13.406 -8.887 5.827 1.00 84.25 74 ALA A CA 1
ATOM 564 C C . ALA A 1 74 ? -14.651 -9.697 6.217 1.00 84.25 74 ALA A C 1
ATOM 566 O O . ALA A 1 74 ? -15.112 -9.618 7.355 1.00 84.25 74 ALA A O 1
ATOM 567 N N . CYS A 1 75 ? -15.161 -10.532 5.314 1.00 82.62 75 CYS A N 1
ATOM 568 C CA . CYS A 1 75 ? -16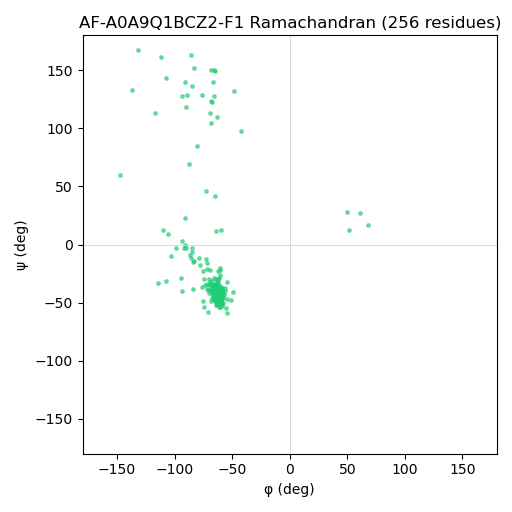.310 -11.380 5.599 1.00 82.62 75 CYS A CA 1
ATOM 569 C C . CYS A 1 75 ? -15.963 -12.475 6.623 1.00 82.62 75 CYS A C 1
ATOM 571 O O . CYS A 1 75 ? -16.659 -12.626 7.624 1.00 82.62 75 CYS A O 1
ATOM 573 N N . ILE A 1 76 ? -14.851 -13.195 6.425 1.00 85.00 76 ILE A N 1
ATOM 574 C CA . ILE A 1 76 ? -14.485 -14.347 7.266 1.00 85.00 76 ILE A CA 1
ATOM 575 C C . ILE A 1 76 ? -13.949 -13.915 8.637 1.00 85.00 76 ILE A C 1
ATOM 577 O O . ILE A 1 76 ? -14.358 -14.468 9.655 1.00 85.00 76 ILE A O 1
ATOM 581 N N . LEU A 1 77 ? -13.011 -12.963 8.681 1.00 87.19 77 LEU A N 1
ATOM 582 C CA . LEU A 1 77 ? -12.301 -12.603 9.915 1.00 87.19 77 LEU A CA 1
ATOM 583 C C . LEU A 1 77 ? -12.926 -11.419 10.655 1.00 87.19 77 LEU A C 1
ATOM 585 O O . LEU A 1 77 ? -12.796 -11.340 11.875 1.00 87.19 77 LEU A O 1
ATOM 589 N N . LEU A 1 78 ? -13.579 -10.490 9.948 1.00 83.81 78 LEU A N 1
ATOM 590 C CA . LEU A 1 78 ? -14.215 -9.321 10.567 1.00 83.81 78 LEU A CA 1
ATOM 591 C C . LEU A 1 78 ? -15.738 -9.444 10.682 1.00 83.81 78 LEU A C 1
ATOM 593 O O . LEU A 1 78 ? -16.347 -8.606 11.353 1.00 83.81 78 LEU A O 1
ATOM 597 N N . GLY A 1 79 ? -16.356 -10.446 10.055 1.00 81.56 79 GLY A N 1
ATOM 598 C CA . GLY A 1 79 ? -17.811 -10.588 10.030 1.00 81.56 79 GLY A CA 1
ATOM 599 C C . GLY A 1 79 ? -18.520 -9.410 9.356 1.00 81.56 79 GLY A C 1
ATOM 600 O O . GLY A 1 79 ? -19.644 -9.090 9.733 1.00 81.56 79 GLY A O 1
ATOM 601 N N . GLU A 1 80 ? -17.862 -8.712 8.419 1.00 84.00 80 GLU A N 1
ATOM 602 C CA . GLU A 1 80 ? -18.520 -7.666 7.622 1.00 84.00 80 GLU A CA 1
ATOM 603 C C . GLU A 1 80 ? -19.573 -8.301 6.704 1.00 84.00 80 GLU A C 1
ATOM 605 O O . GLU A 1 80 ? -19.370 -9.393 6.162 1.00 84.00 80 GLU A O 1
ATOM 610 N N . SER A 1 81 ? -20.722 -7.636 6.559 1.00 75.94 81 SER A N 1
ATOM 611 C CA . SER A 1 81 ? -21.805 -8.117 5.706 1.00 75.94 81 SER A CA 1
ATOM 612 C C . SER A 1 81 ? -21.359 -8.114 4.246 1.00 75.94 81 SER A C 1
ATOM 614 O O . SER A 1 81 ? -20.871 -7.112 3.728 1.00 75.94 81 SER A O 1
ATOM 616 N N . PHE A 1 82 ? -21.526 -9.258 3.586 1.00 74.56 82 PHE A N 1
ATOM 617 C CA . PHE A 1 82 ? -21.183 -9.444 2.182 1.00 74.56 82 PHE A CA 1
ATOM 618 C C . PHE A 1 82 ? -22.453 -9.766 1.400 1.00 74.56 82 PHE A C 1
ATOM 620 O O . PHE A 1 82 ? -23.087 -10.798 1.627 1.00 74.56 82 PHE A O 1
ATOM 627 N N . ASP A 1 83 ? -22.860 -8.857 0.519 1.00 78.50 83 ASP A N 1
ATOM 628 C CA . ASP A 1 83 ? -24.065 -9.018 -0.286 1.00 78.50 83 ASP A CA 1
ATOM 629 C C . ASP A 1 83 ? -23.782 -9.876 -1.532 1.00 78.50 83 ASP A C 1
ATOM 631 O O . ASP A 1 83 ? -22.681 -9.864 -2.085 1.00 78.50 83 ASP A O 1
ATOM 635 N N . VAL A 1 84 ? -24.791 -10.580 -2.048 1.00 76.00 84 VAL A N 1
ATOM 636 C CA . VAL A 1 84 ? -24.650 -11.416 -3.258 1.00 76.00 84 VAL A CA 1
ATOM 637 C C . VAL A 1 84 ? -24.207 -10.569 -4.452 1.00 76.00 84 VAL A C 1
ATOM 639 O O . VAL A 1 84 ? -23.382 -10.989 -5.260 1.00 76.00 84 VAL A O 1
ATOM 642 N N . PHE A 1 85 ? -24.713 -9.340 -4.537 1.00 74.19 85 PHE A N 1
ATOM 643 C CA . PHE A 1 85 ? -24.341 -8.397 -5.587 1.00 74.19 85 PHE A CA 1
ATOM 644 C C . PHE A 1 85 ? -22.897 -7.883 -5.445 1.00 74.19 85 PHE A C 1
ATOM 646 O O . PHE A 1 85 ? -22.245 -7.620 -6.454 1.00 74.19 85 PHE A O 1
ATOM 653 N N . ASP A 1 86 ? -22.369 -7.812 -4.219 1.00 69.31 86 ASP A N 1
ATOM 654 C CA . ASP A 1 86 ? -20.956 -7.494 -3.976 1.00 69.31 86 ASP A CA 1
ATOM 655 C C . ASP A 1 86 ? -20.073 -8.641 -4.494 1.00 69.31 86 ASP A C 1
ATOM 657 O O . ASP A 1 86 ? -19.054 -8.407 -5.143 1.00 69.31 86 ASP A O 1
ATOM 661 N N . GLY A 1 87 ? -20.541 -9.885 -4.325 1.00 70.75 87 GLY A N 1
ATOM 662 C CA . GLY A 1 87 ? -19.971 -11.081 -4.947 1.00 70.75 87 GLY A CA 1
ATOM 663 C C . GLY A 1 87 ? -19.950 -11.031 -6.472 1.00 70.75 87 GLY A C 1
ATOM 664 O O . GLY A 1 87 ? -18.912 -11.295 -7.074 1.00 70.75 87 GLY A O 1
ATOM 665 N N . VAL A 1 88 ? -21.057 -10.647 -7.113 1.00 76.44 88 VAL A N 1
ATOM 666 C CA . VAL A 1 88 ? -21.121 -10.519 -8.581 1.00 76.44 88 VAL A CA 1
ATOM 667 C C . VAL A 1 88 ? -20.122 -9.478 -9.088 1.00 76.44 88 VAL A C 1
ATOM 669 O O . VAL A 1 88 ? -19.393 -9.743 -10.042 1.00 76.44 88 VAL A O 1
ATOM 672 N N . LEU A 1 89 ? -20.040 -8.316 -8.438 1.00 70.38 89 LEU A N 1
ATOM 673 C CA . LEU A 1 89 ? -19.108 -7.259 -8.834 1.00 70.38 89 LEU A CA 1
ATOM 674 C C . LEU A 1 89 ? -17.644 -7.656 -8.619 1.00 70.38 89 LEU A C 1
ATOM 676 O O . LEU A 1 89 ? -16.805 -7.366 -9.470 1.00 70.38 89 LEU A O 1
ATOM 680 N N . VAL A 1 90 ? -17.350 -8.387 -7.542 1.00 70.38 90 VAL A N 1
ATOM 681 C CA . VAL A 1 90 ? -16.043 -9.014 -7.307 1.00 70.38 90 VAL A CA 1
ATOM 682 C C . VAL A 1 90 ? -15.692 -10.004 -8.422 1.00 70.38 90 VAL A C 1
ATOM 684 O O . VAL A 1 90 ? -14.577 -9.964 -8.936 1.00 70.38 90 VAL A O 1
ATOM 687 N N . VAL A 1 91 ? -16.633 -10.850 -8.854 1.00 74.12 91 VAL A N 1
ATOM 688 C CA . VAL A 1 91 ? -16.413 -11.803 -9.957 1.00 74.12 91 VAL A CA 1
ATOM 689 C C . VAL A 1 91 ? -16.155 -11.074 -11.277 1.00 74.12 91 VAL A C 1
ATOM 691 O O . VAL A 1 91 ? -15.222 -11.434 -11.989 1.00 74.12 91 VAL A O 1
ATOM 694 N N . ILE A 1 92 ? -16.921 -10.024 -11.589 1.00 75.06 92 ILE A N 1
ATOM 695 C CA . ILE A 1 92 ? -16.706 -9.201 -12.790 1.00 75.06 92 ILE A CA 1
ATOM 696 C C . ILE A 1 92 ? -15.314 -8.555 -12.761 1.00 75.06 92 ILE A C 1
ATOM 698 O O . ILE A 1 92 ? -14.610 -8.577 -13.770 1.00 75.06 92 ILE A O 1
ATOM 702 N N . ASN A 1 93 ? -14.890 -8.033 -11.608 1.00 69.25 93 ASN A N 1
ATOM 703 C CA . ASN A 1 93 ? -13.554 -7.467 -11.432 1.00 69.25 93 ASN A CA 1
ATOM 704 C C . ASN A 1 93 ? -12.464 -8.537 -11.646 1.00 69.25 93 ASN A C 1
ATOM 706 O O . ASN A 1 93 ? -11.519 -8.321 -12.398 1.00 69.25 93 ASN A O 1
ATOM 710 N N . CYS A 1 94 ? -12.668 -9.738 -11.093 1.00 67.56 94 CYS A N 1
ATOM 711 C CA . CYS A 1 94 ? -11.832 -10.918 -11.324 1.00 67.56 94 CYS A CA 1
ATOM 712 C C . CYS A 1 94 ? -11.688 -11.245 -12.819 1.00 67.56 94 CYS A C 1
ATOM 714 O O . CYS A 1 94 ? -10.579 -11.457 -13.297 1.00 67.56 94 CYS A O 1
ATOM 716 N N . VAL A 1 95 ? -12.790 -11.256 -13.575 1.00 75.19 95 VAL A N 1
ATOM 717 C CA . VAL A 1 95 ? -12.771 -11.512 -15.026 1.00 75.19 95 VAL A CA 1
ATOM 718 C C . VAL A 1 95 ? -12.015 -10.410 -15.772 1.00 75.19 95 VAL A C 1
ATOM 720 O O . VAL A 1 95 ? -11.198 -10.716 -16.639 1.00 75.19 95 VAL A O 1
ATOM 723 N N . GLY A 1 96 ? -12.232 -9.141 -15.413 1.00 67.56 96 GLY A N 1
ATOM 724 C CA . GLY A 1 96 ? -11.511 -8.004 -15.996 1.00 67.56 96 GLY A CA 1
ATOM 725 C C . GLY A 1 96 ? -10.003 -8.117 -15.791 1.00 67.56 96 GLY A C 1
ATOM 726 O O . GLY A 1 96 ? -9.226 -7.887 -16.714 1.00 67.56 96 GLY A O 1
ATOM 727 N N . LEU A 1 97 ? -9.592 -8.567 -14.608 1.00 64.75 97 LEU A N 1
ATOM 728 C CA . LEU A 1 97 ? -8.195 -8.806 -14.264 1.00 64.75 97 LEU A CA 1
ATOM 729 C C . LEU A 1 97 ? -7.595 -10.030 -14.953 1.00 64.75 97 LEU A C 1
ATOM 731 O O . LEU A 1 97 ? -6.445 -9.970 -15.375 1.00 64.75 97 LEU A O 1
ATOM 735 N N . VAL A 1 98 ? -8.349 -11.121 -15.103 1.00 67.00 98 VAL A N 1
ATOM 736 C CA . VAL A 1 98 ? -7.892 -12.290 -15.871 1.00 67.00 98 VAL A CA 1
ATOM 737 C C . VAL A 1 98 ? -7.662 -11.908 -17.331 1.00 67.00 98 VAL A C 1
ATOM 739 O O . VAL A 1 98 ? -6.640 -12.287 -17.883 1.00 67.00 98 VAL A O 1
ATOM 742 N N . LEU A 1 99 ? -8.538 -11.099 -17.935 1.00 67.19 99 LEU A N 1
ATOM 743 C CA . LEU A 1 99 ? -8.359 -10.605 -19.307 1.00 67.19 99 LEU A CA 1
ATOM 744 C C . LEU A 1 99 ? -7.106 -9.732 -19.460 1.00 67.19 99 LEU A C 1
ATOM 746 O O . LEU A 1 99 ? -6.397 -9.830 -20.461 1.00 67.19 99 LEU A O 1
ATOM 750 N N . ILE A 1 100 ? -6.823 -8.904 -18.453 1.00 63.41 100 ILE A N 1
ATOM 751 C CA . ILE A 1 100 ? -5.597 -8.107 -18.382 1.00 63.41 100 ILE A CA 1
ATOM 752 C C . ILE A 1 100 ? -4.361 -9.021 -18.270 1.00 63.41 100 ILE A C 1
ATOM 754 O O . ILE A 1 100 ? -3.402 -8.881 -19.027 1.00 63.41 100 ILE A O 1
ATOM 758 N N . ALA A 1 101 ? -4.391 -9.995 -17.358 1.00 58.50 101 ALA A N 1
ATOM 759 C CA . ALA A 1 101 ? -3.289 -10.929 -17.139 1.00 58.50 101 ALA A CA 1
ATOM 760 C C . ALA A 1 101 ? -3.073 -11.886 -18.327 1.00 58.50 101 ALA A C 1
ATOM 762 O O . ALA A 1 101 ? -1.948 -12.279 -18.618 1.00 58.50 101 ALA A O 1
ATOM 763 N N . GLU A 1 102 ? -4.128 -12.254 -19.054 1.00 58.88 102 GLU A N 1
ATOM 764 C CA . GLU A 1 102 ? -4.043 -13.110 -20.239 1.00 58.88 102 GLU A CA 1
ATOM 765 C C . GLU A 1 102 ? -3.416 -12.376 -21.429 1.00 58.88 102 GLU A C 1
ATOM 767 O O . GLU A 1 102 ? -2.644 -12.966 -22.180 1.00 58.88 102 GLU A O 1
ATOM 772 N N . SER A 1 103 ? -3.637 -11.071 -21.577 1.00 52.78 103 SER A N 1
ATOM 773 C CA . SER A 1 103 ? -2.851 -10.295 -22.540 1.00 52.78 103 SER A CA 1
ATOM 774 C C . SER A 1 103 ? -1.367 -10.249 -22.163 1.00 52.78 103 SER A C 1
ATOM 776 O O . SER A 1 103 ? -0.522 -10.137 -23.054 1.00 52.78 103 SER A O 1
ATOM 778 N N . ALA A 1 104 ? -1.046 -10.320 -20.869 1.00 49.88 104 ALA A N 1
ATOM 779 C CA . ALA A 1 104 ? 0.327 -10.437 -20.397 1.00 49.88 104 ALA A CA 1
ATOM 780 C C . ALA A 1 104 ? 0.917 -11.833 -20.674 1.00 49.88 104 ALA A C 1
ATOM 782 O O . ALA A 1 104 ? 2.132 -11.940 -20.812 1.00 49.88 104 ALA A O 1
ATOM 783 N N . ASN A 1 105 ? 0.086 -12.878 -20.883 1.00 45.25 105 ASN A N 1
ATOM 784 C CA . ASN A 1 105 ? 0.474 -14.247 -21.298 1.00 45.25 105 ASN A CA 1
ATOM 785 C C . ASN A 1 105 ? 1.120 -14.353 -22.695 1.00 45.25 105 ASN A C 1
ATOM 787 O O . ASN A 1 105 ? 1.451 -15.453 -23.139 1.00 45.25 105 ASN A O 1
ATOM 791 N N . GLY A 1 106 ? 1.489 -13.228 -23.309 1.00 48.22 106 GLY A N 1
ATOM 792 C CA . GLY A 1 106 ? 2.735 -13.155 -24.077 1.00 48.22 106 GLY A CA 1
ATOM 793 C C . GLY A 1 106 ? 4.003 -13.443 -23.244 1.00 48.22 106 GLY A C 1
ATOM 794 O O . GLY A 1 106 ? 5.095 -13.170 -23.733 1.00 48.22 106 GLY A O 1
ATOM 795 N N . ILE A 1 107 ? 3.868 -13.964 -22.010 1.00 51.12 107 ILE A N 1
ATOM 796 C CA . ILE A 1 107 ? 4.902 -14.531 -21.139 1.00 51.12 107 ILE A CA 1
ATOM 797 C C . ILE A 1 107 ? 5.832 -15.401 -21.987 1.00 51.12 107 ILE A C 1
ATOM 799 O O . ILE A 1 107 ? 5.586 -16.579 -22.264 1.00 51.12 107 ILE A O 1
ATOM 803 N N . SER A 1 108 ? 6.956 -14.808 -22.376 1.00 48.31 108 SER A N 1
ATOM 804 C CA . SER A 1 108 ? 8.165 -15.557 -22.659 1.00 48.31 108 SER A CA 1
ATOM 805 C C . SER A 1 108 ? 8.391 -16.507 -21.480 1.00 48.31 108 SER A C 1
ATOM 807 O O . SER A 1 108 ? 8.276 -16.096 -20.323 1.00 48.31 108 SER A O 1
ATOM 809 N N . LYS A 1 109 ? 8.668 -17.787 -21.770 1.00 52.00 109 LYS A N 1
ATOM 810 C CA . LYS A 1 109 ? 8.982 -18.864 -20.805 1.00 52.00 109 LYS A CA 1
ATOM 811 C C . LYS A 1 109 ? 10.300 -18.611 -20.050 1.00 52.00 109 LYS A C 1
ATOM 813 O O . LYS A 1 109 ? 11.121 -19.512 -19.908 1.00 52.00 109 LYS A O 1
ATOM 818 N N . ASP A 1 110 ? 10.537 -17.380 -19.633 1.00 60.41 110 ASP A N 1
ATOM 819 C CA . ASP A 1 110 ? 11.734 -16.961 -18.944 1.00 60.41 110 ASP A CA 1
ATOM 820 C C . ASP A 1 110 ? 11.485 -17.045 -17.438 1.00 60.41 110 ASP A C 1
ATOM 822 O O . ASP A 1 110 ? 10.484 -16.548 -16.914 1.00 60.41 110 ASP A O 1
ATOM 826 N N . SER A 1 111 ? 12.375 -17.729 -16.725 1.00 61.62 111 SER A N 1
ATOM 827 C CA . SER A 1 111 ? 12.225 -18.011 -15.291 1.00 61.62 111 SER A CA 1
ATOM 828 C C . SER A 1 111 ? 12.151 -16.745 -14.423 1.00 61.62 111 SER A C 1
ATOM 830 O O . SER A 1 111 ? 11.600 -16.782 -13.323 1.00 61.62 111 SER A O 1
ATOM 832 N N . SER A 1 112 ? 12.663 -15.618 -14.926 1.00 65.06 112 SER A N 1
ATOM 833 C CA . SER A 1 112 ? 12.603 -14.293 -14.296 1.00 65.06 112 SER A CA 1
ATOM 834 C C . SER A 1 112 ? 11.174 -13.745 -14.187 1.00 65.06 112 SER A C 1
ATOM 836 O O . SER A 1 112 ? 10.821 -13.171 -13.154 1.00 65.06 112 SER A O 1
ATOM 838 N N . ASN A 1 113 ? 10.324 -13.992 -15.191 1.00 71.94 113 ASN A N 1
ATOM 839 C CA . ASN A 1 113 ? 8.933 -13.528 -15.201 1.00 71.94 113 ASN A CA 1
ATOM 840 C C . ASN A 1 113 ? 8.096 -14.217 -14.116 1.00 71.94 113 ASN A C 1
ATOM 842 O O . ASN A 1 113 ? 7.306 -13.569 -13.431 1.00 71.94 113 ASN A O 1
ATOM 846 N N . VAL A 1 114 ? 8.307 -15.520 -13.900 1.00 76.38 114 VAL A N 1
ATOM 847 C CA . VAL A 1 114 ? 7.586 -16.291 -12.870 1.00 76.38 114 VAL A CA 1
ATOM 848 C C . VAL A 1 114 ? 7.905 -15.767 -11.468 1.00 76.38 114 VAL A C 1
ATOM 850 O O . VAL A 1 114 ? 7.008 -15.627 -10.636 1.00 76.38 114 VAL A O 1
ATOM 853 N N . TYR A 1 115 ? 9.172 -15.431 -11.212 1.00 82.62 115 TYR A N 1
ATOM 854 C CA . TYR A 1 115 ? 9.584 -14.852 -9.935 1.00 82.62 115 TYR A CA 1
ATOM 855 C C . TYR A 1 115 ? 8.979 -13.453 -9.719 1.00 82.62 115 TYR A C 1
ATOM 857 O O . TYR A 1 115 ? 8.479 -13.170 -8.630 1.00 82.62 115 TYR A O 1
ATOM 865 N N . GLY A 1 116 ? 8.920 -12.614 -10.762 1.00 81.81 116 GLY A N 1
ATOM 866 C CA . GLY A 1 116 ? 8.253 -11.307 -10.712 1.00 81.81 116 GLY A CA 1
ATOM 867 C C . GLY A 1 116 ? 6.762 -11.401 -10.365 1.00 81.81 116 GLY A C 1
ATOM 868 O O . GLY A 1 116 ? 6.284 -10.680 -9.487 1.00 81.81 116 GLY A O 1
ATOM 869 N N . VAL A 1 117 ? 6.044 -12.348 -10.977 1.00 80.00 117 VAL A N 1
ATOM 870 C CA . VAL A 1 117 ? 4.628 -12.622 -10.676 1.00 80.00 117 VAL A CA 1
ATOM 871 C C . VAL A 1 117 ? 4.444 -13.081 -9.227 1.00 80.00 117 VAL A C 1
ATOM 873 O O . VAL A 1 117 ? 3.566 -12.574 -8.527 1.00 80.00 117 VAL A O 1
ATOM 876 N N . LEU A 1 118 ? 5.291 -13.992 -8.735 1.00 83.62 118 LEU A N 1
ATOM 877 C CA . LEU A 1 118 ? 5.233 -14.448 -7.343 1.00 83.62 118 LEU A CA 1
ATOM 878 C C . LEU A 1 118 ? 5.452 -13.286 -6.362 1.00 83.62 118 LEU A C 1
ATOM 880 O O . LEU A 1 118 ? 4.706 -13.148 -5.392 1.00 83.62 118 LEU A O 1
ATOM 884 N N . CYS A 1 119 ? 6.425 -12.411 -6.634 1.00 87.88 119 CYS A N 1
ATOM 885 C CA . CYS A 1 119 ? 6.648 -11.203 -5.843 1.00 87.88 119 CYS A CA 1
ATOM 886 C C . CYS A 1 119 ? 5.430 -10.264 -5.860 1.00 87.88 119 CYS A C 1
ATOM 888 O O . CYS A 1 119 ? 5.075 -9.720 -4.815 1.00 87.88 119 CYS A O 1
ATOM 890 N N . ALA A 1 120 ? 4.741 -10.117 -6.995 1.00 86.56 120 ALA A N 1
ATOM 891 C CA . ALA A 1 120 ? 3.514 -9.324 -7.073 1.00 86.56 120 ALA A CA 1
ATOM 892 C C . ALA A 1 120 ? 2.375 -9.921 -6.220 1.00 86.56 120 ALA A C 1
ATOM 894 O O . ALA A 1 120 ? 1.668 -9.177 -5.538 1.00 86.56 120 ALA A O 1
ATOM 895 N N . PHE A 1 121 ? 2.238 -11.251 -6.169 1.00 84.00 121 PHE A N 1
ATOM 896 C CA . PHE A 1 121 ? 1.289 -11.921 -5.269 1.00 84.00 121 PHE A CA 1
ATOM 897 C C . PHE A 1 121 ? 1.647 -11.748 -3.790 1.00 84.00 121 PHE A C 1
ATOM 899 O O . PHE A 1 121 ? 0.765 -11.503 -2.967 1.00 84.00 121 PHE A O 1
ATOM 906 N N . VAL A 1 122 ? 2.933 -11.829 -3.436 1.00 90.31 122 VAL A N 1
ATOM 907 C CA . VAL A 1 122 ? 3.395 -11.551 -2.065 1.00 90.31 122 VAL A CA 1
ATOM 908 C C . VAL A 1 122 ? 3.102 -10.100 -1.683 1.00 90.31 122 VAL A C 1
ATOM 910 O O . VAL A 1 122 ? 2.654 -9.838 -0.563 1.00 90.31 122 VAL A O 1
ATOM 913 N N . ALA A 1 123 ? 3.292 -9.158 -2.612 1.00 91.38 123 ALA A N 1
ATOM 914 C CA . ALA A 1 123 ? 2.927 -7.761 -2.414 1.00 91.38 123 ALA A CA 1
ATOM 915 C C . ALA A 1 123 ? 1.418 -7.604 -2.187 1.00 91.38 123 ALA A C 1
ATOM 917 O O . ALA A 1 123 ? 1.019 -6.967 -1.213 1.00 91.38 123 ALA A O 1
ATOM 918 N N . LEU A 1 124 ? 0.585 -8.243 -3.017 1.00 89.38 124 LEU A N 1
ATOM 919 C CA . LEU A 1 124 ? -0.870 -8.253 -2.856 1.00 89.38 124 LEU A CA 1
ATOM 920 C C . LEU A 1 124 ? -1.278 -8.767 -1.470 1.00 89.38 124 LEU A C 1
ATOM 922 O O . LEU A 1 124 ? -1.977 -8.068 -0.739 1.00 89.38 124 LEU A O 1
ATOM 926 N N . ALA A 1 125 ? -0.814 -9.959 -1.089 1.00 89.50 125 ALA A N 1
ATOM 927 C CA . ALA A 1 125 ? -1.148 -10.572 0.194 1.00 89.50 125 ALA A CA 1
ATOM 928 C C . ALA A 1 125 ? -0.729 -9.680 1.372 1.00 89.50 125 ALA A C 1
ATOM 930 O O . ALA A 1 125 ? -1.504 -9.477 2.306 1.00 89.50 125 ALA A O 1
ATOM 931 N N . SER A 1 126 ? 0.462 -9.080 1.290 1.00 92.75 126 SER A N 1
ATOM 932 C CA . SER A 1 126 ? 0.961 -8.143 2.300 1.00 92.75 126 SER A CA 1
ATOM 933 C C . SER A 1 126 ? 0.100 -6.878 2.375 1.00 92.75 126 SER A C 1
ATOM 935 O O . SER A 1 126 ? -0.245 -6.435 3.468 1.00 92.75 126 SER A O 1
ATOM 937 N N . PHE A 1 127 ? -0.312 -6.317 1.232 1.00 91.50 127 PHE A N 1
ATOM 938 C CA . PHE A 1 127 ? -1.171 -5.132 1.194 1.00 91.50 127 PHE A CA 1
ATOM 939 C C . PHE A 1 127 ? -2.584 -5.390 1.724 1.00 91.50 127 PHE A C 1
ATOM 941 O O . PHE A 1 127 ? -3.174 -4.531 2.376 1.00 91.50 127 PHE A O 1
ATOM 948 N N . VAL A 1 128 ? -3.133 -6.574 1.481 1.00 90.69 128 VAL A N 1
ATOM 949 C CA . VAL A 1 128 ? -4.430 -6.956 2.047 1.00 90.69 128 VAL A CA 1
ATOM 950 C C . VAL A 1 128 ? -4.296 -7.188 3.553 1.00 90.69 128 VAL A C 1
ATOM 952 O O . VAL A 1 128 ? -5.153 -6.758 4.325 1.00 90.69 128 VAL A O 1
ATOM 955 N N . PHE A 1 129 ? -3.195 -7.803 3.989 1.00 92.44 129 PHE A N 1
ATOM 956 C CA . PHE A 1 129 ? -2.909 -8.006 5.404 1.00 92.44 129 PHE A CA 1
ATOM 957 C C . PHE A 1 129 ? -2.795 -6.679 6.169 1.00 92.44 129 PHE A C 1
ATOM 959 O O . PHE A 1 129 ? -3.392 -6.546 7.235 1.00 92.44 129 PHE A O 1
ATOM 966 N N . ILE A 1 130 ? -2.119 -5.660 5.624 1.00 92.50 130 ILE A N 1
ATOM 967 C CA . ILE A 1 130 ? -2.071 -4.346 6.287 1.00 92.50 130 ILE A CA 1
ATOM 968 C C . ILE A 1 130 ? -3.453 -3.683 6.361 1.00 92.50 130 ILE A C 1
ATOM 970 O O . ILE A 1 130 ? -3.736 -3.022 7.356 1.00 92.50 130 ILE A O 1
ATOM 974 N N . TYR A 1 131 ? -4.335 -3.877 5.369 1.00 91.06 131 TYR A N 1
ATOM 975 C CA . TYR A 1 131 ? -5.712 -3.361 5.420 1.00 91.06 131 TYR A CA 1
ATOM 976 C C . TYR A 1 131 ? -6.512 -4.056 6.519 1.00 91.06 131 TYR A C 1
ATOM 978 O O . TYR A 1 131 ? -7.216 -3.392 7.276 1.00 91.06 131 TYR A O 1
ATOM 986 N N . PHE A 1 132 ? -6.347 -5.374 6.649 1.00 92.06 132 PHE A N 1
ATOM 987 C CA . PHE A 1 132 ? -6.948 -6.158 7.721 1.00 92.06 132 PHE A CA 1
ATOM 988 C C . PHE A 1 132 ? -6.494 -5.645 9.091 1.00 92.06 132 PHE A C 1
ATOM 990 O O . PHE A 1 132 ? -7.322 -5.287 9.927 1.00 92.06 132 PHE A O 1
ATOM 997 N N . VAL A 1 133 ? -5.180 -5.537 9.302 1.00 92.38 133 VAL A N 1
ATOM 998 C CA . VAL A 1 133 ? -4.608 -5.059 10.566 1.00 92.38 133 VAL A CA 1
ATOM 999 C C . VAL A 1 133 ? -5.084 -3.639 10.874 1.00 92.38 133 VAL A C 1
ATOM 1001 O O . VAL A 1 133 ? -5.601 -3.393 11.962 1.00 92.38 133 VAL A O 1
ATOM 1004 N N . ALA A 1 134 ? -4.989 -2.717 9.913 1.00 91.06 134 ALA A N 1
ATOM 1005 C CA . ALA A 1 134 ? -5.444 -1.341 10.090 1.00 91.06 134 ALA A CA 1
ATOM 1006 C C . ALA A 1 134 ? -6.940 -1.265 10.429 1.00 91.06 134 ALA A C 1
ATOM 1008 O O . ALA A 1 134 ? -7.319 -0.499 11.314 1.00 91.06 134 ALA A O 1
ATOM 1009 N N . ARG A 1 135 ? -7.785 -2.097 9.808 1.00 91.31 135 ARG A N 1
ATOM 1010 C CA . ARG A 1 135 ? -9.217 -2.170 10.125 1.00 91.31 135 ARG A CA 1
ATOM 1011 C C . ARG A 1 135 ? -9.479 -2.724 11.527 1.00 91.31 135 ARG A C 1
ATOM 1013 O O . ARG A 1 135 ? -10.357 -2.217 12.223 1.00 91.31 135 ARG A O 1
ATOM 1020 N N . VAL A 1 136 ? -8.710 -3.717 11.979 1.00 91.00 136 VAL A N 1
ATOM 1021 C CA . VAL A 1 136 ? -8.799 -4.229 13.358 1.00 91.00 136 VAL A CA 1
ATOM 1022 C C . VAL A 1 136 ? -8.439 -3.137 14.371 1.00 91.00 136 VAL A C 1
ATOM 1024 O O . VAL A 1 136 ? -9.160 -2.972 15.355 1.00 91.00 136 VAL A O 1
ATOM 1027 N N . LEU A 1 137 ? -7.383 -2.348 14.130 1.00 89.75 137 LEU A N 1
ATOM 1028 C CA . LEU A 1 137 ? -7.076 -1.183 14.975 1.00 89.75 137 LEU A CA 1
ATOM 1029 C C . LEU A 1 137 ? -8.184 -0.124 14.910 1.00 89.75 137 LEU A C 1
ATOM 1031 O O . LEU A 1 137 ? -8.519 0.479 15.931 1.00 89.75 137 LEU A O 1
ATOM 1035 N N . ALA A 1 138 ? -8.751 0.102 13.724 1.00 89.06 138 ALA A N 1
ATOM 1036 C CA . ALA A 1 138 ? -9.765 1.123 13.495 1.00 89.06 138 ALA A CA 1
ATOM 1037 C C . ALA A 1 138 ? -11.053 0.824 14.268 1.00 89.06 138 ALA A C 1
ATOM 1039 O O . ALA A 1 138 ? -11.572 1.704 14.948 1.00 89.06 138 ALA A O 1
ATOM 1040 N N . ARG A 1 139 ? -11.503 -0.439 14.286 1.00 87.50 139 ARG A N 1
ATOM 1041 C CA . ARG A 1 139 ? -12.657 -0.878 15.092 1.00 87.50 139 ARG A CA 1
ATOM 1042 C C . ARG A 1 139 ? -12.475 -0.679 16.594 1.00 87.50 139 ARG A C 1
ATOM 1044 O O . ARG A 1 139 ? -13.458 -0.539 17.311 1.00 87.50 139 ARG A O 1
ATOM 1051 N N . LYS A 1 140 ? -11.231 -0.665 17.074 1.00 87.31 140 LYS A N 1
ATOM 1052 C CA . LYS A 1 140 ? -10.911 -0.373 18.476 1.00 87.31 140 LYS A CA 1
ATOM 1053 C C . LYS A 1 140 ? -10.787 1.125 18.771 1.00 87.31 140 LYS A C 1
ATOM 1055 O O . LYS A 1 140 ? -10.510 1.476 19.911 1.00 87.31 140 LYS A O 1
ATOM 1060 N N . GLY A 1 141 ? -10.909 1.994 17.765 1.00 83.94 141 GLY A N 1
ATOM 1061 C CA . GLY A 1 141 ? -10.622 3.425 17.897 1.00 83.94 141 GLY A CA 1
ATOM 1062 C C . GLY A 1 141 ? -9.139 3.734 18.128 1.00 83.94 141 GLY A C 1
ATOM 1063 O O . GLY A 1 141 ? -8.807 4.830 18.557 1.00 83.94 141 GLY A O 1
ATOM 1064 N N . LYS A 1 142 ? -8.238 2.776 17.857 1.00 85.25 142 LYS A N 1
ATOM 1065 C CA . LYS A 1 142 ? -6.792 2.881 18.131 1.00 85.25 142 LYS A CA 1
ATOM 1066 C C . LYS A 1 142 ? -5.941 2.993 16.861 1.00 85.25 142 LYS A C 1
ATOM 1068 O O . LYS A 1 142 ? -4.724 2.829 16.906 1.00 85.25 142 LYS A O 1
ATOM 1073 N N . ALA A 1 143 ? -6.560 3.235 15.706 1.00 83.19 143 ALA A N 1
ATOM 1074 C CA . ALA A 1 143 ? -5.837 3.418 14.451 1.00 83.19 143 ALA A CA 1
ATOM 1075 C C . ALA A 1 143 ? -5.290 4.849 14.343 1.00 83.19 143 ALA A C 1
ATOM 1077 O O . ALA A 1 143 ? -5.910 5.725 13.741 1.00 83.19 143 ALA A O 1
ATOM 1078 N N . ASN A 1 144 ? -4.109 5.081 14.924 1.00 86.25 144 ASN A N 1
ATOM 1079 C CA . ASN A 1 144 ? -3.404 6.351 14.781 1.00 86.25 144 ASN A CA 1
ATOM 1080 C C . ASN A 1 144 ? -2.459 6.318 13.567 1.00 86.25 144 ASN A C 1
ATOM 1082 O O . ASN A 1 144 ? -1.486 5.557 13.576 1.00 86.25 144 ASN A O 1
ATOM 1086 N N . PRO A 1 145 ? -2.663 7.182 12.552 1.00 85.19 145 PRO A N 1
ATOM 1087 C CA . PRO A 1 145 ? -1.831 7.189 11.349 1.00 85.19 145 PRO A CA 1
ATOM 1088 C C . PRO A 1 145 ? -0.368 7.525 11.659 1.00 85.19 145 PRO A C 1
ATOM 1090 O O . PRO A 1 145 ? 0.529 6.988 11.013 1.00 85.19 145 PRO A O 1
ATOM 1093 N N . SER A 1 146 ? -0.108 8.359 12.673 1.00 85.88 146 SER A N 1
ATOM 1094 C CA . SER A 1 146 ? 1.250 8.699 13.116 1.00 85.88 146 SER A CA 1
ATOM 1095 C C . SER A 1 146 ? 1.995 7.484 13.675 1.00 85.88 146 SER A C 1
ATOM 1097 O O . SER A 1 146 ? 3.153 7.270 13.329 1.00 85.88 146 SER A O 1
ATOM 1099 N N . LEU A 1 147 ? 1.327 6.655 14.489 1.00 87.12 147 LEU A N 1
ATOM 1100 C CA . LEU A 1 147 ? 1.928 5.452 15.074 1.00 87.12 147 LEU A CA 1
ATOM 1101 C C . LEU A 1 147 ? 2.163 4.375 14.008 1.00 87.12 147 LEU A C 1
ATOM 1103 O O . LEU A 1 147 ? 3.233 3.774 13.970 1.00 87.12 147 LEU A O 1
ATOM 1107 N N . LEU A 1 148 ? 1.200 4.180 13.102 1.00 87.62 148 LEU A N 1
ATOM 1108 C CA . LEU A 1 148 ? 1.348 3.265 11.968 1.00 87.62 148 LEU A CA 1
ATOM 1109 C C . LEU A 1 148 ? 2.510 3.686 11.058 1.00 87.62 148 LEU A C 1
ATOM 1111 O O . LEU A 1 148 ? 3.339 2.854 10.690 1.00 87.62 148 LEU A O 1
ATOM 1115 N N . SER A 1 149 ? 2.619 4.986 10.761 1.00 88.06 149 SER A N 1
ATOM 1116 C CA . SER A 1 149 ? 3.723 5.548 9.971 1.00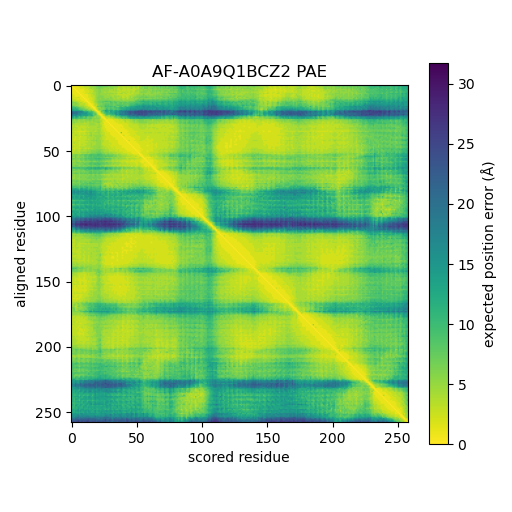 88.06 149 SER A CA 1
ATOM 1117 C C . SER A 1 149 ? 5.068 5.394 10.682 1.00 88.06 149 SER A C 1
ATOM 1119 O O . SER A 1 149 ? 6.057 5.047 10.040 1.00 88.06 149 SER A O 1
ATOM 1121 N N . PHE A 1 150 ? 5.106 5.600 12.004 1.00 88.94 150 PHE A N 1
ATOM 1122 C CA . PHE A 1 150 ? 6.305 5.391 12.816 1.00 88.94 150 PHE A CA 1
ATOM 1123 C C . PHE A 1 150 ? 6.779 3.942 12.751 1.00 88.94 150 PHE A C 1
ATOM 1125 O O . PHE A 1 150 ? 7.949 3.685 12.489 1.00 88.94 150 PHE A O 1
ATOM 1132 N N . MET A 1 151 ? 5.867 2.994 12.967 1.00 90.12 151 MET A N 1
ATOM 1133 C CA . MET A 1 151 ? 6.188 1.569 13.025 1.00 90.12 151 MET A CA 1
ATOM 1134 C C . MET A 1 1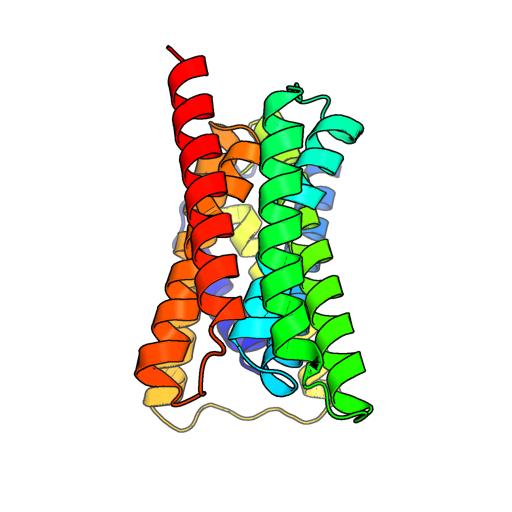51 ? 6.600 1.032 11.655 1.00 90.12 151 MET A C 1
ATOM 1136 O O . MET A 1 151 ? 7.579 0.293 11.564 1.00 90.12 151 MET A O 1
ATOM 1140 N N . ALA A 1 152 ? 5.923 1.460 10.583 1.00 89.56 152 ALA A N 1
ATOM 1141 C CA . ALA A 1 152 ? 6.331 1.165 9.212 1.00 89.56 152 ALA A CA 1
ATOM 1142 C C . ALA A 1 152 ? 7.717 1.742 8.890 1.00 89.56 152 ALA A C 1
ATOM 1144 O O . ALA A 1 152 ? 8.579 1.013 8.402 1.00 89.56 152 ALA A O 1
ATOM 1145 N N . GLY A 1 153 ? 7.967 3.007 9.246 1.00 90.38 153 GLY A N 1
ATOM 1146 C CA . GLY A 1 153 ? 9.261 3.656 9.047 1.00 90.38 153 GLY A CA 1
ATOM 1147 C C . GLY A 1 153 ? 10.389 2.974 9.823 1.00 90.38 153 GLY A C 1
ATOM 1148 O O . GLY A 1 153 ? 11.429 2.656 9.253 1.00 90.38 153 GLY A O 1
ATOM 1149 N N . TRP A 1 154 ? 10.180 2.690 11.111 1.00 92.62 154 TRP A N 1
ATOM 1150 C CA . TRP A 1 154 ? 11.187 2.092 11.993 1.00 92.62 154 TRP A CA 1
ATOM 1151 C C . TRP A 1 154 ? 11.572 0.680 11.546 1.00 92.62 154 TRP A C 1
ATOM 1153 O O . TRP A 1 154 ? 12.749 0.389 11.327 1.00 92.62 154 TRP A O 1
ATOM 1163 N N . ILE A 1 155 ? 10.574 -0.187 11.353 1.00 93.38 155 ILE A N 1
ATOM 1164 C CA . ILE A 1 155 ? 10.780 -1.567 10.893 1.00 93.38 155 ILE A CA 1
ATOM 1165 C C . ILE A 1 155 ? 11.353 -1.568 9.476 1.00 93.38 155 ILE A C 1
ATOM 1167 O O . ILE A 1 155 ? 12.286 -2.318 9.182 1.00 93.38 155 ILE A O 1
ATOM 1171 N N . GLY A 1 156 ? 10.838 -0.690 8.617 1.00 91.12 156 GLY A N 1
ATOM 1172 C CA . GLY A 1 156 ? 11.280 -0.531 7.244 1.00 91.12 156 GLY A CA 1
ATOM 1173 C C . GLY A 1 156 ? 12.747 -0.151 7.144 1.00 91.12 156 GLY A C 1
ATOM 1174 O O . GLY A 1 156 ? 13.497 -0.812 6.425 1.00 91.12 156 GLY A O 1
ATOM 1175 N N . VAL A 1 157 ? 13.188 0.856 7.898 1.00 92.75 157 VAL A N 1
ATOM 1176 C CA . VAL A 1 157 ? 14.596 1.268 7.964 1.00 92.75 157 VAL A CA 1
ATOM 1177 C C . VAL A 1 157 ? 15.461 0.151 8.536 1.00 92.75 157 VAL A C 1
ATOM 1179 O O . VAL A 1 157 ? 16.488 -0.160 7.938 1.00 92.75 157 VAL A O 1
ATOM 1182 N N . ALA A 1 158 ? 15.049 -0.507 9.623 1.00 93.50 158 ALA A N 1
ATOM 1183 C CA . ALA A 1 158 ? 15.824 -1.591 10.225 1.00 93.50 158 ALA A CA 1
ATOM 1184 C C . ALA A 1 158 ? 16.033 -2.767 9.251 1.00 93.50 158 ALA A C 1
ATOM 1186 O O . ALA A 1 158 ? 17.170 -3.146 8.969 1.00 93.50 158 ALA A O 1
ATOM 1187 N N . LEU A 1 159 ? 14.951 -3.302 8.674 1.00 92.12 159 LEU A N 1
ATOM 1188 C CA . LEU A 1 159 ? 15.013 -4.439 7.748 1.00 92.12 159 LEU A CA 1
ATOM 1189 C C . LEU A 1 159 ? 15.760 -4.093 6.459 1.00 92.12 159 LEU A C 1
ATOM 1191 O O . LEU A 1 159 ? 16.610 -4.861 6.005 1.00 92.12 159 LEU A O 1
ATOM 1195 N N . SER A 1 160 ? 15.479 -2.927 5.873 1.00 90.25 160 SER A N 1
ATOM 1196 C CA . SER A 1 160 ? 16.150 -2.517 4.639 1.00 90.25 160 SER A CA 1
ATOM 1197 C C . SER A 1 160 ? 17.631 -2.194 4.858 1.00 90.25 160 SER A C 1
ATOM 1199 O O . SER A 1 160 ? 18.429 -2.496 3.974 1.00 90.25 160 SER A O 1
ATOM 1201 N N . SER A 1 161 ? 18.026 -1.682 6.030 1.00 90.94 161 SER A N 1
ATOM 1202 C CA . SER A 1 161 ? 19.441 -1.489 6.390 1.00 90.94 161 SER A CA 1
ATOM 1203 C C . SER A 1 161 ? 20.189 -2.811 6.478 1.00 90.94 161 SER A C 1
ATOM 1205 O O . SER A 1 161 ? 21.276 -2.931 5.917 1.00 90.94 161 SER A O 1
ATOM 1207 N N . VAL A 1 162 ? 19.603 -3.811 7.148 1.00 92.06 162 VAL A N 1
ATOM 1208 C CA . VAL A 1 162 ? 20.191 -5.155 7.249 1.00 92.06 162 VAL A CA 1
ATOM 1209 C C . VAL A 1 162 ? 20.358 -5.753 5.855 1.00 92.06 162 VAL A C 1
ATOM 1211 O O . VAL A 1 162 ? 21.443 -6.214 5.511 1.00 92.06 162 VAL A O 1
ATOM 1214 N N . TYR A 1 163 ? 19.327 -5.673 5.011 1.00 89.75 163 TYR A N 1
ATOM 1215 C CA . TYR A 1 163 ? 19.405 -6.160 3.634 1.00 89.75 163 TYR A CA 1
ATOM 1216 C C . TYR A 1 163 ? 20.490 -5.443 2.809 1.00 89.75 163 TYR A C 1
ATOM 1218 O O . TYR A 1 163 ? 21.271 -6.092 2.111 1.00 89.75 163 TYR A O 1
ATOM 1226 N N . LEU A 1 164 ? 20.578 -4.112 2.901 1.00 89.12 164 LEU A N 1
ATOM 1227 C CA . LEU A 1 164 ? 21.596 -3.319 2.199 1.00 89.12 164 LEU A CA 1
ATOM 1228 C C . LEU A 1 164 ? 23.015 -3.628 2.690 1.00 89.12 164 LEU A C 1
ATOM 1230 O O . LEU A 1 164 ? 23.938 -3.681 1.879 1.00 89.12 164 LEU A O 1
ATOM 1234 N N . ALA A 1 165 ? 23.188 -3.865 3.993 1.00 90.31 165 ALA A N 1
ATOM 1235 C CA . ALA A 1 165 ? 24.468 -4.259 4.572 1.00 90.31 165 ALA A CA 1
ATOM 1236 C C . ALA A 1 165 ? 24.905 -5.648 4.085 1.00 90.31 165 ALA A C 1
ATOM 1238 O O . ALA A 1 165 ? 26.055 -5.822 3.698 1.00 90.31 165 ALA A O 1
ATOM 1239 N N . LEU A 1 166 ? 23.985 -6.618 4.028 1.00 92.50 166 LEU A N 1
ATOM 1240 C CA . LEU A 1 166 ? 24.280 -7.969 3.535 1.00 92.50 166 LEU A CA 1
ATOM 1241 C C . LEU A 1 166 ? 24.603 -8.001 2.036 1.00 92.50 166 LEU A C 1
ATOM 1243 O O . LEU A 1 166 ? 25.433 -8.792 1.598 1.00 92.50 166 LEU A O 1
ATOM 1247 N N . THR A 1 167 ? 23.953 -7.146 1.245 1.00 89.31 167 THR A N 1
ATOM 1248 C CA . THR A 1 167 ? 24.137 -7.089 -0.215 1.00 89.31 167 THR A CA 1
ATOM 1249 C C . THR A 1 167 ? 25.246 -6.132 -0.657 1.00 89.31 167 THR A C 1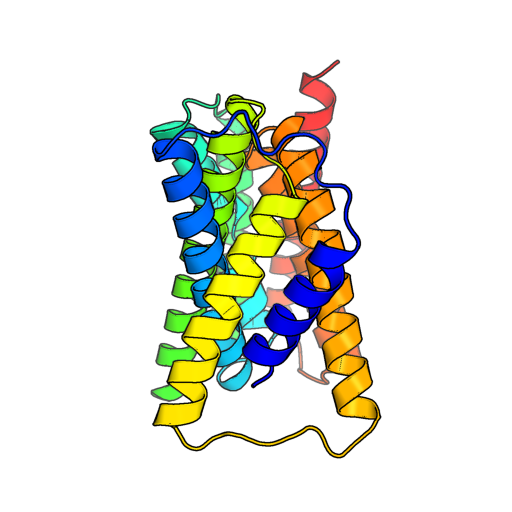
ATOM 1251 O O . THR A 1 167 ? 25.520 -6.045 -1.851 1.00 89.31 167 THR A O 1
ATOM 1254 N N . ASN A 1 168 ? 25.885 -5.410 0.275 1.00 86.12 168 ASN A N 1
ATOM 1255 C CA . ASN A 1 168 ? 26.847 -4.334 -0.004 1.00 86.12 168 ASN A CA 1
ATOM 1256 C C . ASN A 1 168 ? 26.336 -3.298 -1.025 1.00 86.12 168 ASN A C 1
ATOM 1258 O O . ASN A 1 168 ? 27.113 -2.646 -1.717 1.00 86.12 168 ASN A O 1
ATOM 1262 N N . ALA A 1 169 ? 25.017 -3.117 -1.102 1.00 86.00 169 ALA A N 1
ATOM 1263 C CA . ALA A 1 169 ? 24.365 -2.242 -2.072 1.00 86.00 169 ALA A CA 1
ATOM 1264 C C . ALA A 1 169 ? 24.167 -0.812 -1.536 1.00 86.00 169 ALA A C 1
ATOM 1266 O O . ALA A 1 169 ? 23.271 -0.090 -1.980 1.00 86.00 169 ALA A O 1
ATOM 1267 N N . TRP A 1 170 ? 24.965 -0.405 -0.546 1.00 85.00 170 TRP A N 1
ATOM 1268 C CA . TRP A 1 170 ? 24.933 0.950 -0.007 1.00 85.00 170 TRP A CA 1
ATOM 1269 C C . TRP A 1 170 ? 25.470 1.936 -1.044 1.00 85.00 170 TRP A C 1
ATOM 1271 O O . TRP A 1 170 ? 26.652 1.941 -1.378 1.00 85.00 170 TRP A O 1
ATOM 1281 N N . HIS A 1 171 ? 24.586 2.798 -1.532 1.00 82.69 171 HIS A N 1
ATOM 1282 C CA . HIS A 1 171 ? 24.934 3.924 -2.384 1.00 82.69 171 HIS A CA 1
ATOM 1283 C C . HIS A 1 171 ? 24.145 5.137 -1.920 1.00 82.69 171 HIS A C 1
ATOM 1285 O O . HIS A 1 171 ? 22.940 5.044 -1.679 1.00 82.69 171 HIS A O 1
ATOM 1291 N N . PHE A 1 172 ? 24.833 6.262 -1.787 1.00 81.94 172 PHE A N 1
ATOM 1292 C CA . PHE A 1 172 ? 24.196 7.527 -1.471 1.00 81.94 172 PHE A CA 1
ATOM 1293 C C . PHE A 1 172 ? 23.699 8.176 -2.771 1.00 81.94 172 PHE A C 1
ATOM 1295 O O . PHE A 1 172 ? 24.448 8.169 -3.750 1.00 81.94 172 PHE A O 1
ATOM 1302 N N . PRO A 1 173 ? 22.476 8.736 -2.824 1.00 83.44 173 PRO A N 1
ATOM 1303 C CA . PRO A 1 173 ? 22.004 9.451 -4.002 1.00 83.44 173 PRO A CA 1
ATOM 1304 C C . PRO A 1 173 ? 22.891 10.672 -4.237 1.00 83.44 173 PRO A C 1
ATOM 1306 O O . PRO A 1 173 ? 22.881 11.627 -3.4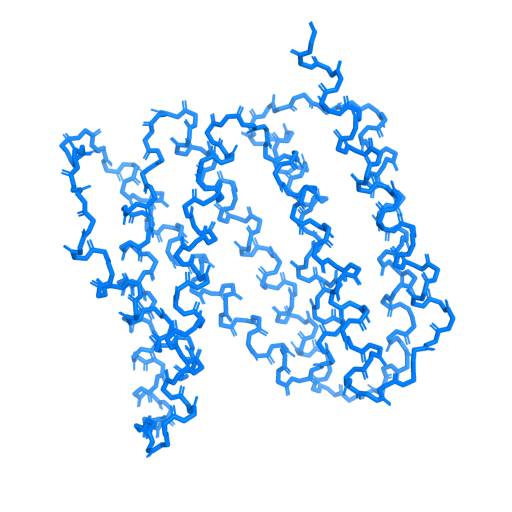64 1.00 83.44 173 PRO A O 1
ATOM 1309 N N . GLY A 1 174 ? 23.693 10.622 -5.299 1.00 81.06 174 GLY A N 1
ATOM 1310 C CA . GLY A 1 174 ? 24.585 11.718 -5.678 1.00 81.06 174 GLY A CA 1
ATOM 1311 C C . GLY A 1 174 ? 23.901 12.805 -6.510 1.00 81.06 174 GLY A C 1
ATOM 1312 O O . GLY A 1 174 ? 24.455 13.891 -6.660 1.00 81.06 174 GLY A O 1
ATOM 1313 N N . LYS A 1 175 ? 22.714 12.527 -7.067 1.00 91.25 175 LYS A N 1
ATOM 1314 C CA . LYS A 1 175 ? 21.977 13.441 -7.950 1.00 91.25 175 LYS A CA 1
ATOM 1315 C C . LYS A 1 175 ? 20.760 14.030 -7.247 1.00 91.25 175 LYS A C 1
ATOM 1317 O O . LYS A 1 175 ? 20.068 13.339 -6.504 1.00 91.25 175 LYS A O 1
ATOM 1322 N N . LEU A 1 176 ? 20.474 15.300 -7.542 1.00 90.62 176 LEU A N 1
ATOM 1323 C CA . LEU A 1 176 ? 19.312 16.006 -6.999 1.00 90.62 176 LEU A CA 1
ATOM 1324 C C . LEU A 1 176 ? 17.992 15.326 -7.398 1.00 90.62 176 LEU A C 1
ATOM 1326 O O . LEU A 1 176 ? 17.087 15.232 -6.574 1.00 90.62 176 LEU A O 1
ATOM 1330 N N . ASP A 1 177 ? 17.912 14.799 -8.620 1.00 89.25 177 ASP A N 1
ATOM 1331 C CA . ASP A 1 177 ? 16.716 14.122 -9.134 1.00 89.25 177 ASP A CA 1
ATOM 1332 C C . ASP A 1 177 ? 16.348 12.884 -8.301 1.00 89.25 177 ASP A C 1
ATOM 1334 O O . ASP A 1 177 ? 15.182 12.693 -7.953 1.00 89.25 177 ASP A O 1
ATOM 1338 N N . ASP A 1 178 ? 17.345 12.089 -7.897 1.00 86.88 178 ASP A N 1
ATOM 1339 C CA . ASP A 1 178 ? 17.139 10.897 -7.066 1.00 86.88 178 ASP A CA 1
ATOM 1340 C C . ASP A 1 178 ? 16.604 11.284 -5.678 1.00 86.88 178 ASP A C 1
ATOM 1342 O O . ASP A 1 178 ? 15.687 10.653 -5.146 1.00 86.88 178 ASP A O 1
ATOM 1346 N N . VAL A 1 179 ? 17.145 12.364 -5.103 1.00 87.25 179 VAL A N 1
ATOM 1347 C CA . VAL A 1 179 ? 16.705 12.897 -3.806 1.00 87.25 179 VAL A CA 1
ATOM 1348 C C . VAL A 1 179 ? 15.263 13.399 -3.883 1.00 87.25 179 VAL A C 1
ATOM 1350 O O . VAL A 1 179 ? 14.456 13.075 -3.009 1.00 87.25 179 VAL A O 1
ATOM 1353 N N . LEU A 1 180 ? 14.917 14.152 -4.932 1.00 89.50 180 LEU A N 1
ATOM 1354 C CA . LEU A 1 180 ? 13.558 14.651 -5.147 1.00 89.50 180 LEU A CA 1
ATOM 1355 C C . LEU A 1 180 ? 12.560 13.505 -5.339 1.00 89.50 180 LEU A C 1
ATOM 1357 O O . LEU A 1 180 ? 11.470 13.547 -4.767 1.00 89.50 180 LEU A O 1
ATOM 1361 N N . MET A 1 181 ? 12.941 12.456 -6.071 1.00 88.25 181 MET A N 1
ATOM 1362 C CA . MET A 1 181 ? 12.111 11.264 -6.242 1.00 88.25 181 MET A CA 1
ATOM 1363 C C . MET A 1 181 ? 11.840 10.569 -4.899 1.00 88.25 181 MET A C 1
ATOM 1365 O O . MET A 1 181 ? 10.692 10.244 -4.594 1.00 88.25 181 MET A O 1
ATOM 1369 N N . PHE A 1 182 ? 12.866 10.371 -4.065 1.00 88.69 182 PHE A N 1
ATOM 1370 C CA . PHE A 1 182 ? 12.691 9.746 -2.749 1.00 88.69 182 PHE A CA 1
ATOM 1371 C C . PHE A 1 182 ? 11.834 10.582 -1.802 1.00 88.69 182 PHE A C 1
ATOM 1373 O O . PHE A 1 182 ? 10.997 10.028 -1.087 1.00 88.69 182 PHE A O 1
ATOM 1380 N N . LEU A 1 183 ? 12.000 11.904 -1.824 1.00 88.38 183 LEU A N 1
ATOM 1381 C CA . LEU A 1 183 ? 11.182 12.810 -1.026 1.00 88.38 183 LEU A CA 1
ATOM 1382 C C . LEU A 1 183 ? 9.717 12.783 -1.486 1.00 88.38 183 LEU A C 1
ATOM 1384 O O . LEU A 1 183 ? 8.819 12.658 -0.656 1.00 88.38 183 LEU A O 1
ATOM 1388 N N . GLY A 1 184 ? 9.476 12.795 -2.801 1.00 88.69 184 GLY A N 1
ATOM 1389 C CA . GLY A 1 184 ? 8.140 12.660 -3.381 1.00 88.69 184 GLY A CA 1
ATOM 1390 C C . GLY A 1 184 ? 7.452 11.343 -3.007 1.00 88.69 184 GLY A C 1
ATOM 1391 O O . GLY A 1 184 ? 6.292 11.353 -2.591 1.00 88.69 184 GLY A O 1
ATOM 1392 N N . LEU A 1 185 ? 8.172 10.217 -3.079 1.00 87.88 185 LEU A N 1
ATOM 1393 C CA . LEU A 1 185 ? 7.662 8.906 -2.656 1.00 87.88 185 LEU A CA 1
ATOM 1394 C C . LEU A 1 185 ? 7.316 8.878 -1.161 1.00 87.88 185 LEU A C 1
ATOM 1396 O O . LEU A 1 185 ? 6.249 8.383 -0.786 1.00 87.88 185 LEU A O 1
ATOM 1400 N N . GLY A 1 186 ? 8.174 9.459 -0.320 1.00 87.62 186 GLY A N 1
ATOM 1401 C CA . GLY A 1 186 ? 7.934 9.566 1.117 1.00 87.62 186 GLY A CA 1
ATOM 1402 C C . GLY A 1 186 ? 6.683 10.385 1.433 1.00 87.62 186 GLY A C 1
ATOM 1403 O O . GLY A 1 186 ? 5.794 9.907 2.138 1.00 87.62 186 GLY A O 1
ATOM 1404 N N . CYS A 1 187 ? 6.556 11.577 0.842 1.00 88.81 187 CYS A N 1
ATOM 1405 C CA . CYS A 1 187 ? 5.373 12.430 0.983 1.00 88.81 187 CYS A CA 1
ATOM 1406 C C . CYS A 1 187 ? 4.092 11.732 0.503 1.00 88.81 187 CYS A C 1
ATOM 1408 O O . CYS A 1 187 ? 3.081 11.751 1.205 1.00 88.81 187 CYS A O 1
ATOM 1410 N N . SER A 1 188 ? 4.137 11.065 -0.654 1.00 89.81 188 SER A N 1
ATOM 1411 C CA . SER A 1 188 ? 3.005 10.287 -1.169 1.00 89.81 188 SER A CA 1
ATOM 1412 C C . SER A 1 188 ? 2.607 9.162 -0.208 1.00 89.81 188 SER A C 1
ATOM 1414 O O . SER A 1 188 ? 1.423 8.974 0.071 1.00 89.81 188 SER A O 1
ATOM 1416 N N . THR A 1 189 ? 3.587 8.469 0.378 1.00 88.12 189 THR A N 1
ATOM 1417 C CA . THR A 1 189 ? 3.342 7.393 1.347 1.00 88.12 189 THR A CA 1
ATOM 1418 C C . THR A 1 189 ? 2.678 7.910 2.627 1.00 88.12 189 THR A C 1
ATOM 1420 O O . THR A 1 189 ? 1.781 7.260 3.162 1.00 88.12 189 THR A O 1
ATOM 1423 N N . ILE A 1 190 ? 3.062 9.095 3.101 1.00 87.25 190 ILE A N 1
ATOM 1424 C CA . ILE A 1 190 ? 2.436 9.739 4.265 1.00 87.25 190 ILE A CA 1
ATOM 1425 C C . ILE A 1 190 ? 0.970 10.066 3.976 1.00 87.25 190 ILE A C 1
ATOM 1427 O O . ILE A 1 190 ? 0.087 9.709 4.760 1.00 87.25 190 ILE A O 1
ATOM 1431 N N . ILE A 1 191 ? 0.703 10.712 2.835 1.00 90.00 191 ILE A N 1
ATOM 1432 C CA . ILE A 1 191 ? -0.661 11.045 2.400 1.00 90.00 191 ILE A CA 1
ATOM 1433 C C . ILE A 1 191 ? -1.494 9.767 2.287 1.00 90.00 191 ILE A C 1
ATOM 1435 O O . ILE A 1 191 ? -2.634 9.727 2.755 1.00 90.00 191 ILE A O 1
ATOM 1439 N N . HIS A 1 192 ? -0.907 8.708 1.724 1.00 87.94 192 HIS A N 1
ATOM 1440 C CA . HIS A 1 192 ? -1.534 7.399 1.616 1.00 87.94 192 HIS A CA 1
ATOM 1441 C C . HIS A 1 192 ? -1.904 6.829 2.989 1.00 87.94 192 HIS A C 1
ATOM 1443 O O . HIS A 1 192 ? -3.058 6.467 3.186 1.00 87.94 192 HIS A O 1
ATOM 1449 N N . PHE A 1 193 ? -0.981 6.781 3.955 1.00 86.62 193 PHE A N 1
ATOM 1450 C CA . PHE A 1 193 ? -1.278 6.247 5.287 1.00 86.62 193 PHE A CA 1
ATOM 1451 C C . PHE A 1 193 ? -2.333 7.055 6.032 1.00 86.62 193 PHE A C 1
ATOM 1453 O O . PHE A 1 193 ? -3.217 6.465 6.655 1.00 86.62 193 PHE A O 1
ATOM 1460 N N . TYR A 1 194 ? -2.279 8.384 5.950 1.00 88.25 194 TYR A N 1
ATOM 1461 C CA . TYR A 1 194 ? -3.273 9.228 6.603 1.00 88.25 194 TYR A CA 1
ATOM 1462 C C . TYR A 1 194 ? -4.666 9.003 6.007 1.00 88.25 194 TYR A C 1
ATOM 1464 O O . TYR A 1 194 ? -5.619 8.741 6.741 1.00 88.25 194 TYR A O 1
ATOM 1472 N N . SER A 1 195 ? -4.761 9.023 4.676 1.00 89.38 195 SER A N 1
ATOM 1473 C CA . SER A 1 195 ? -6.019 8.818 3.952 1.00 89.38 195 SER A CA 1
ATOM 1474 C C . SER A 1 195 ? -6.571 7.411 4.174 1.00 89.38 195 SER A C 1
ATOM 1476 O O . SER A 1 195 ? -7.748 7.262 4.482 1.00 89.38 195 SER A O 1
ATOM 1478 N N . LEU A 1 196 ? -5.719 6.383 4.104 1.00 88.44 196 LEU A N 1
ATOM 1479 C CA . LEU A 1 196 ? -6.094 4.986 4.332 1.00 88.44 196 LEU A CA 1
ATOM 1480 C C . LEU A 1 196 ? -6.621 4.769 5.751 1.00 88.44 196 LEU A C 1
ATOM 1482 O O . LEU A 1 196 ? -7.658 4.140 5.936 1.00 88.44 196 LEU A O 1
ATOM 1486 N N . THR A 1 197 ? -5.915 5.291 6.755 1.00 86.69 197 THR A N 1
ATOM 1487 C CA . THR A 1 197 ? -6.303 5.117 8.160 1.00 86.69 197 THR A CA 1
ATOM 1488 C C . THR A 1 197 ? -7.622 5.825 8.449 1.00 86.69 197 THR A C 1
ATOM 1490 O O . THR A 1 197 ? -8.493 5.257 9.099 1.00 86.69 197 THR A O 1
ATOM 1493 N N . LYS A 1 198 ? -7.798 7.047 7.930 1.00 87.69 198 LYS A N 1
ATOM 1494 C CA . LYS A 1 198 ? -9.059 7.788 8.051 1.00 87.69 198 LYS A CA 1
ATOM 1495 C C . LYS A 1 198 ? -10.208 7.078 7.343 1.00 87.69 198 LYS A C 1
ATOM 1497 O O . LYS A 1 198 ? -11.259 6.929 7.951 1.00 87.69 198 LYS A O 1
ATOM 1502 N N . ALA A 1 199 ? -9.985 6.581 6.130 1.00 88.44 199 ALA A N 1
ATOM 1503 C CA . ALA A 1 199 ? -10.991 5.831 5.391 1.00 88.44 199 ALA A CA 1
ATOM 1504 C C . ALA A 1 199 ? -11.390 4.543 6.126 1.00 88.44 199 ALA A C 1
ATOM 1506 O O . ALA A 1 199 ? -12.568 4.264 6.261 1.00 88.44 199 ALA A O 1
ATOM 1507 N N . LEU A 1 200 ? -10.440 3.783 6.679 1.00 86.88 200 LEU A N 1
ATOM 1508 C CA . LEU A 1 200 ? -10.748 2.549 7.419 1.00 86.88 200 LEU A CA 1
ATOM 1509 C C . LEU A 1 200 ? -11.394 2.785 8.793 1.00 86.88 200 LEU A C 1
ATOM 1511 O O . LEU A 1 200 ? -11.932 1.836 9.367 1.00 86.88 200 LEU A O 1
ATOM 1515 N N . LEU A 1 201 ? -11.324 4.004 9.335 1.00 87.31 201 LEU A N 1
ATOM 1516 C CA . LEU A 1 201 ? -12.046 4.397 10.549 1.00 87.31 201 LEU A CA 1
ATOM 1517 C C . LEU A 1 201 ? -13.529 4.644 10.278 1.00 87.31 201 LEU A C 1
ATOM 1519 O O . LEU A 1 201 ? -14.348 4.314 11.131 1.00 87.31 201 LEU A O 1
ATOM 1523 N N . THR A 1 202 ? -13.867 5.205 9.117 1.00 85.50 202 THR A N 1
ATOM 1524 C CA . THR A 1 202 ? -15.249 5.544 8.758 1.00 85.50 202 THR A CA 1
ATOM 1525 C C . THR A 1 202 ? -15.930 4.428 7.972 1.00 85.50 202 THR A C 1
ATOM 1527 O O . THR A 1 202 ? -17.070 4.093 8.259 1.00 85.50 202 THR A O 1
ATOM 1530 N N . GLU A 1 203 ? -15.205 3.785 7.059 1.00 85.69 203 GLU A N 1
ATOM 1531 C CA . GLU A 1 203 ? -15.753 2.894 6.035 1.00 85.69 203 GLU A CA 1
ATOM 1532 C C . GLU A 1 203 ? -15.379 1.423 6.235 1.00 85.69 203 GLU A C 1
ATOM 1534 O O . GLU A 1 203 ? -14.392 1.074 6.891 1.00 85.69 203 GLU A O 1
ATOM 1539 N N . ASN A 1 204 ? -16.132 0.531 5.586 1.00 82.75 204 ASN A N 1
ATOM 1540 C CA . ASN A 1 204 ? -15.815 -0.898 5.526 1.00 82.75 204 ASN A CA 1
ATOM 1541 C C . ASN A 1 204 ? -14.555 -1.192 4.700 1.00 82.75 204 ASN A C 1
ATOM 1543 O O . ASN A 1 204 ? -14.244 -0.513 3.719 1.00 82.75 204 ASN A O 1
ATOM 1547 N N . MET A 1 205 ? -13.847 -2.270 5.055 1.00 82.94 205 MET A N 1
ATOM 1548 C CA . MET A 1 205 ? -12.579 -2.641 4.410 1.00 82.94 205 MET A CA 1
ATOM 1549 C C . MET A 1 205 ? -12.758 -2.879 2.905 1.00 82.94 205 MET A C 1
ATOM 1551 O O . MET A 1 205 ? -11.906 -2.487 2.105 1.00 82.94 205 MET A O 1
ATOM 1555 N N . MET A 1 206 ? -13.887 -3.479 2.518 1.00 77.94 206 MET A N 1
ATOM 1556 C CA . MET A 1 206 ? -14.240 -3.714 1.118 1.00 77.94 206 MET A CA 1
ATOM 1557 C C . MET A 1 206 ? -14.425 -2.411 0.330 1.00 77.94 206 MET A C 1
ATOM 1559 O O . MET A 1 206 ? -13.956 -2.316 -0.807 1.00 77.94 206 MET A O 1
ATOM 1563 N N . PHE A 1 207 ? -15.068 -1.403 0.925 1.00 78.31 207 PHE A N 1
ATOM 1564 C CA . PHE A 1 207 ? -15.297 -0.116 0.272 1.00 78.31 207 PHE A CA 1
ATOM 1565 C C . PHE A 1 207 ? -13.979 0.617 0.032 1.00 78.31 207 PHE A C 1
ATOM 1567 O O . PHE A 1 207 ? -13.689 1.022 -1.093 1.00 78.31 207 PHE A O 1
ATOM 1574 N N . VAL A 1 208 ? -13.126 0.681 1.060 1.00 84.56 208 VAL A N 1
ATOM 1575 C CA . VAL A 1 208 ? -11.800 1.303 0.955 1.00 84.56 208 VAL A CA 1
ATOM 1576 C C . VAL A 1 208 ? -10.943 0.599 -0.099 1.00 84.56 208 VAL A C 1
ATOM 1578 O O . VAL A 1 208 ? -10.340 1.258 -0.945 1.00 84.56 208 VAL A O 1
ATOM 1581 N N . ALA A 1 209 ? -10.918 -0.737 -0.112 1.00 81.06 209 ALA A N 1
ATOM 1582 C CA . ALA A 1 209 ? -10.160 -1.490 -1.110 1.00 81.06 209 ALA A CA 1
ATOM 1583 C C . ALA A 1 209 ? -10.684 -1.261 -2.540 1.00 81.06 209 ALA A C 1
ATOM 1585 O O . ALA A 1 209 ? -9.889 -1.105 -3.473 1.00 81.06 209 ALA A O 1
ATOM 1586 N N . SER A 1 210 ? -12.006 -1.189 -2.709 1.00 73.88 210 SER A N 1
ATOM 1587 C CA . SER A 1 210 ? -12.645 -0.907 -3.999 1.00 73.88 210 SER A CA 1
ATOM 1588 C C . SER A 1 210 ? -12.312 0.504 -4.479 1.00 73.88 210 SER A C 1
ATOM 1590 O O . SER A 1 210 ? -11.814 0.660 -5.588 1.00 73.88 210 SER A O 1
ATOM 1592 N N . GLY A 1 211 ? -12.450 1.529 -3.633 1.00 73.81 211 GLY A N 1
ATOM 1593 C CA . GLY A 1 211 ? -12.085 2.906 -3.986 1.00 73.81 211 GLY A CA 1
ATOM 1594 C C . GLY A 1 211 ? -10.624 3.044 -4.431 1.00 73.81 211 GLY A C 1
ATOM 1595 O O . GLY A 1 211 ? -10.324 3.731 -5.405 1.00 73.81 211 GLY A O 1
ATOM 1596 N N . MET A 1 212 ? -9.711 2.302 -3.799 1.00 77.69 212 MET A N 1
ATOM 1597 C CA . MET A 1 212 ? -8.296 2.284 -4.189 1.00 77.69 212 MET A CA 1
ATOM 1598 C C . MET A 1 212 ? -8.044 1.602 -5.539 1.00 77.69 212 MET A C 1
ATOM 1600 O O . MET A 1 212 ? -7.044 1.895 -6.195 1.00 77.69 212 MET A O 1
ATOM 1604 N N . SER A 1 213 ? -8.950 0.742 -6.001 1.00 72.25 213 SER A N 1
ATOM 1605 C CA . SER A 1 213 ? -8.829 0.041 -7.288 1.00 72.25 213 SER A CA 1
ATOM 1606 C C . SER A 1 213 ? -9.057 0.951 -8.494 1.00 72.25 213 SER A C 1
ATOM 1608 O O . SER A 1 213 ? -8.665 0.605 -9.605 1.00 72.25 213 SER A O 1
ATOM 1610 N N . VAL A 1 214 ? -9.576 2.167 -8.282 1.00 71.06 214 VAL A N 1
ATOM 1611 C CA . VAL A 1 214 ? -9.629 3.225 -9.308 1.00 71.06 214 VAL A CA 1
ATOM 1612 C C . VAL A 1 214 ? -8.227 3.615 -9.798 1.00 71.06 214 VAL A C 1
ATOM 1614 O O . VAL A 1 214 ? -8.076 4.124 -10.905 1.00 71.06 214 VAL A O 1
ATOM 1617 N N . THR A 1 215 ? -7.174 3.323 -9.030 1.00 73.88 215 THR A N 1
ATOM 1618 C CA . THR A 1 215 ? -5.789 3.534 -9.480 1.00 73.88 215 THR A CA 1
ATOM 1619 C C . THR A 1 215 ? -5.394 2.631 -10.653 1.00 73.88 215 THR A C 1
ATOM 1621 O O . THR A 1 215 ? -4.617 3.069 -11.494 1.00 73.88 215 THR A O 1
ATOM 1624 N N . ILE A 1 216 ? -5.983 1.433 -10.784 1.00 70.50 216 ILE A N 1
ATOM 1625 C CA . ILE A 1 216 ? -5.683 0.460 -11.851 1.00 70.50 216 ILE A CA 1
ATOM 1626 C C . ILE A 1 216 ? -5.827 1.075 -13.252 1.00 70.50 216 ILE A C 1
ATOM 1628 O O . ILE A 1 216 ? -4.842 1.103 -13.992 1.00 70.50 216 ILE A O 1
ATOM 1632 N N . PRO A 1 217 ? -7.002 1.594 -13.655 1.00 67.62 217 PRO A N 1
ATOM 1633 C CA . PRO A 1 217 ? -7.152 2.182 -14.982 1.00 67.62 217 PRO A CA 1
ATOM 1634 C C . PRO A 1 217 ? -6.273 3.410 -15.201 1.00 67.62 217 PRO A C 1
ATOM 1636 O O . PRO A 1 217 ? -5.812 3.621 -16.317 1.00 67.62 217 PRO A O 1
ATOM 1639 N N . ILE A 1 218 ? -6.011 4.201 -14.156 1.00 71.62 218 ILE A N 1
ATOM 1640 C CA . ILE A 1 218 ? -5.131 5.372 -14.250 1.00 71.62 218 ILE A CA 1
ATOM 1641 C C . ILE A 1 218 ? -3.709 4.920 -14.591 1.00 71.62 218 ILE A C 1
ATOM 1643 O O . ILE A 1 218 ? -3.085 5.498 -15.478 1.00 71.62 218 ILE A O 1
ATOM 1647 N N . THR A 1 219 ? -3.217 3.858 -13.949 1.00 73.88 219 THR A N 1
ATOM 1648 C CA . THR A 1 219 ? -1.905 3.283 -14.259 1.00 73.88 219 THR A CA 1
ATOM 1649 C C . THR A 1 219 ? -1.859 2.690 -15.663 1.00 73.88 219 THR A C 1
ATOM 1651 O O . THR A 1 219 ? -0.887 2.911 -16.373 1.00 73.88 219 THR A O 1
ATOM 1654 N N . TYR A 1 220 ? -2.928 2.030 -16.116 1.00 68.38 220 TYR A N 1
ATOM 1655 C CA . TYR A 1 220 ? -3.012 1.539 -17.495 1.00 68.38 220 TYR A CA 1
ATOM 1656 C C . TYR A 1 220 ? -2.984 2.663 -18.534 1.00 68.38 220 TYR A C 1
ATOM 1658 O O . TYR A 1 220 ? -2.295 2.547 -19.545 1.00 68.38 220 TYR A O 1
ATOM 1666 N N . ILE A 1 221 ? -3.701 3.763 -18.291 1.00 72.06 221 ILE A N 1
ATOM 1667 C CA . ILE A 1 221 ? -3.666 4.950 -19.157 1.00 72.06 221 ILE A CA 1
ATOM 1668 C C . ILE A 1 221 ? -2.268 5.577 -19.140 1.00 72.06 221 ILE A C 1
ATOM 1670 O O . ILE A 1 221 ? -1.758 5.969 -20.187 1.00 72.06 221 ILE A O 1
ATOM 1674 N N . TYR A 1 222 ? -1.629 5.649 -17.972 1.00 75.44 222 TYR A N 1
ATOM 1675 C CA . TYR A 1 222 ? -0.257 6.130 -17.854 1.00 75.44 222 TYR A CA 1
ATOM 1676 C C . TYR A 1 222 ? 0.711 5.267 -18.679 1.00 75.44 222 TYR A C 1
ATOM 1678 O O . TYR A 1 222 ? 1.458 5.806 -19.495 1.00 75.44 222 TYR A O 1
ATOM 1686 N N . ASP A 1 223 ? 0.635 3.940 -18.555 1.00 70.75 223 ASP A N 1
ATOM 1687 C CA . ASP A 1 223 ? 1.475 3.024 -19.330 1.00 70.75 223 ASP A CA 1
ATOM 1688 C C . ASP A 1 223 ? 1.224 3.122 -20.840 1.00 70.75 223 ASP A C 1
ATOM 1690 O O . ASP A 1 223 ? 2.168 3.048 -21.632 1.00 70.75 223 ASP A O 1
ATOM 1694 N N . ALA A 1 224 ? -0.027 3.369 -21.240 1.00 67.94 224 ALA A N 1
ATOM 1695 C CA . ALA A 1 224 ? -0.403 3.613 -22.630 1.00 67.94 224 ALA A CA 1
ATOM 1696 C C . ALA A 1 224 ? 0.263 4.852 -23.224 1.00 67.94 224 ALA A C 1
ATOM 1698 O O . ALA A 1 224 ? 0.723 4.832 -24.366 1.00 67.94 224 ALA A O 1
ATOM 1699 N N . LEU A 1 225 ? 0.255 5.945 -22.462 1.00 75.06 225 LEU A N 1
ATOM 1700 C CA . LEU A 1 225 ? 0.667 7.258 -22.942 1.00 75.06 225 LEU A CA 1
ATOM 1701 C C . LEU A 1 225 ? 2.182 7.448 -22.870 1.00 75.06 225 LEU A C 1
ATOM 1703 O O . LEU A 1 225 ? 2.763 8.055 -23.768 1.00 75.06 225 LEU A O 1
ATOM 1707 N N . PHE A 1 226 ? 2.821 6.942 -21.814 1.00 75.88 226 PHE A N 1
ATOM 1708 C CA . PHE A 1 226 ? 4.212 7.266 -21.500 1.00 75.88 226 PHE A CA 1
ATOM 1709 C C . PHE A 1 226 ? 5.186 6.120 -21.774 1.00 75.88 226 PHE A C 1
ATOM 1711 O O . PHE A 1 226 ? 6.324 6.380 -22.166 1.00 75.88 226 PHE A O 1
ATOM 1718 N N . THR A 1 227 ? 4.762 4.863 -21.639 1.00 64.88 227 THR A N 1
ATOM 1719 C CA . THR A 1 227 ? 5.691 3.719 -21.638 1.00 64.88 227 THR A CA 1
ATOM 1720 C C . THR A 1 227 ? 5.880 3.093 -23.032 1.00 64.88 227 THR A C 1
ATOM 1722 O O . THR A 1 227 ? 6.604 2.108 -23.166 1.00 64.88 227 THR A O 1
ATOM 1725 N N . GLN A 1 228 ? 5.271 3.654 -24.094 1.00 57.88 228 GLN A N 1
ATOM 1726 C CA . GLN A 1 228 ? 5.353 3.197 -25.505 1.00 57.88 228 GLN A CA 1
ATOM 1727 C C . GLN A 1 228 ? 5.051 1.694 -25.716 1.00 57.88 228 GLN A C 1
ATOM 1729 O O . GLN A 1 228 ? 5.295 1.142 -26.792 1.00 57.88 228 GLN A O 1
ATOM 1734 N N . HIS A 1 229 ? 4.508 1.009 -24.706 1.00 61.38 229 HIS A N 1
ATOM 1735 C CA . HIS A 1 229 ? 4.135 -0.394 -24.797 1.00 61.38 229 HIS A CA 1
ATOM 1736 C C . HIS A 1 229 ? 2.834 -0.502 -25.590 1.00 61.38 229 HIS A C 1
ATOM 1738 O O . HIS A 1 229 ? 1.847 0.177 -25.307 1.00 61.38 229 HIS A O 1
ATOM 1744 N N . LYS A 1 230 ? 2.823 -1.366 -26.610 1.00 59.28 230 LYS A N 1
ATOM 1745 C CA . LYS A 1 230 ? 1.618 -1.628 -27.401 1.00 59.28 230 LYS A CA 1
ATOM 1746 C C . LYS A 1 230 ? 0.599 -2.351 -26.525 1.00 59.28 230 LYS A C 1
ATOM 1748 O O . LYS A 1 230 ? 0.741 -3.544 -26.273 1.00 59.28 230 LYS A O 1
ATOM 1753 N N . LEU A 1 231 ? -0.430 -1.636 -26.081 1.00 60.97 231 LEU A N 1
ATOM 1754 C CA . LEU A 1 231 ? -1.560 -2.253 -25.396 1.00 60.97 231 LEU A CA 1
ATOM 1755 C C . LEU A 1 231 ? -2.351 -3.112 -26.372 1.00 60.97 231 LEU A C 1
ATOM 1757 O O . LEU A 1 231 ? -2.841 -2.628 -27.394 1.00 60.97 231 LEU A O 1
ATOM 1761 N N . ALA A 1 232 ? -2.505 -4.388 -26.036 1.00 67.75 232 ALA A N 1
ATOM 1762 C CA . ALA A 1 232 ? -3.470 -5.230 -26.712 1.00 67.75 232 ALA A CA 1
ATOM 1763 C C . ALA A 1 232 ? -4.890 -4.730 -26.416 1.00 67.75 232 ALA A C 1
ATOM 1765 O O . ALA A 1 232 ? -5.184 -4.226 -25.330 1.00 67.75 232 ALA A O 1
ATOM 1766 N N . TRP A 1 233 ? -5.803 -4.935 -27.364 1.00 68.81 233 TRP A N 1
ATOM 1767 C CA . TRP A 1 233 ? -7.223 -4.605 -27.204 1.00 68.81 233 TRP A CA 1
ATOM 1768 C C . TRP A 1 233 ? -7.852 -5.248 -25.951 1.00 68.81 233 TRP A C 1
ATOM 1770 O O . TRP A 1 233 ? -8.707 -4.652 -25.300 1.00 68.81 233 TRP A O 1
ATOM 1780 N N . GLN A 1 234 ? -7.369 -6.432 -25.566 1.00 71.50 234 GLN A N 1
ATOM 1781 C CA . GLN A 1 234 ? -7.786 -7.163 -24.365 1.00 71.50 234 GLN A CA 1
ATOM 1782 C C . GLN A 1 234 ? -7.543 -6.363 -23.074 1.00 71.50 234 GLN A C 1
ATOM 1784 O O . GLN A 1 234 ? -8.422 -6.324 -22.214 1.00 71.50 234 GLN A O 1
ATOM 1789 N N . ASN A 1 235 ? -6.418 -5.643 -22.975 1.00 66.62 235 ASN A N 1
ATOM 1790 C CA . ASN A 1 235 ? -6.102 -4.796 -21.818 1.00 66.62 235 ASN A CA 1
ATOM 1791 C C . ASN A 1 235 ? -7.055 -3.612 -21.691 1.00 66.62 235 ASN A C 1
ATOM 1793 O O . ASN A 1 235 ? -7.434 -3.241 -20.585 1.00 66.62 235 ASN A O 1
ATOM 1797 N N . ILE A 1 236 ? -7.478 -3.041 -22.820 1.00 70.06 236 ILE A N 1
ATOM 1798 C CA . ILE A 1 236 ? -8.422 -1.918 -22.845 1.00 70.06 236 ILE A CA 1
ATOM 1799 C C . ILE A 1 236 ? -9.797 -2.381 -22.350 1.00 70.06 236 ILE A C 1
ATOM 1801 O O . ILE A 1 236 ? -10.403 -1.732 -21.497 1.00 70.06 236 ILE A O 1
ATOM 1805 N N . VAL A 1 237 ? -10.273 -3.527 -22.849 1.00 76.88 237 VAL A N 1
ATOM 1806 C CA . VAL A 1 237 ? -11.557 -4.113 -22.436 1.00 76.88 237 VAL A CA 1
ATOM 1807 C C . VAL A 1 237 ? -11.529 -4.519 -20.962 1.00 76.88 237 VAL A C 1
ATOM 1809 O O . VAL A 1 237 ? -12.456 -4.190 -20.224 1.00 76.88 237 VAL A O 1
ATOM 1812 N N . GLY A 1 238 ? -10.458 -5.180 -20.515 1.00 70.88 238 GLY A N 1
ATOM 1813 C CA . GLY A 1 238 ? -10.291 -5.562 -19.116 1.00 70.88 238 GLY A CA 1
ATOM 1814 C C . GLY A 1 238 ? -10.238 -4.349 -18.186 1.00 70.88 238 GLY A C 1
ATOM 1815 O O . GLY A 1 238 ? -10.946 -4.321 -17.183 1.00 70.88 238 GLY A O 1
ATOM 1816 N N . ALA A 1 239 ? -9.506 -3.293 -18.559 1.00 67.81 239 ALA A N 1
ATOM 1817 C CA . ALA A 1 239 ? -9.460 -2.052 -17.789 1.00 67.81 239 ALA A CA 1
ATOM 1818 C C . ALA A 1 239 ? -10.850 -1.409 -17.658 1.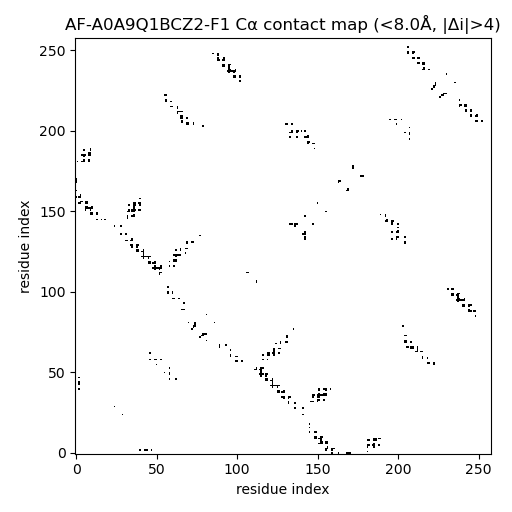00 67.81 239 ALA A C 1
ATOM 1820 O O . ALA A 1 239 ? -11.257 -1.074 -16.548 1.00 67.81 239 ALA A O 1
ATOM 1821 N N . LEU A 1 240 ? -11.612 -1.293 -18.754 1.00 74.00 240 LEU A N 1
ATOM 1822 C CA . LEU A 1 240 ? -12.990 -0.778 -18.741 1.00 74.00 240 LEU A CA 1
ATOM 1823 C C . LEU A 1 240 ? -13.918 -1.595 -17.830 1.00 74.00 240 LEU A C 1
ATOM 1825 O O . LEU A 1 240 ? -14.735 -1.026 -17.100 1.00 74.00 240 LEU A O 1
ATOM 1829 N N . LEU A 1 241 ? -13.785 -2.922 -17.841 1.00 74.75 241 LEU A N 1
ATOM 1830 C CA . LEU A 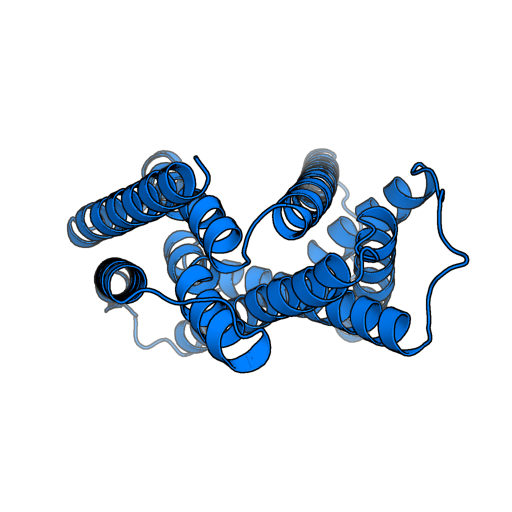1 241 ? -14.573 -3.814 -16.991 1.00 74.75 241 LEU A CA 1
ATOM 1831 C C . LEU A 1 241 ? -14.233 -3.626 -15.500 1.00 74.75 241 LEU A C 1
ATOM 1833 O O . LEU A 1 241 ? -15.119 -3.538 -14.647 1.00 74.75 241 LEU A O 1
ATOM 1837 N N . THR A 1 242 ? -12.947 -3.482 -15.180 1.00 68.56 242 THR A N 1
ATOM 1838 C CA . THR A 1 242 ? -12.474 -3.207 -13.817 1.00 68.56 242 THR A CA 1
ATOM 1839 C C . THR A 1 242 ? -12.924 -1.823 -13.339 1.00 68.56 242 THR A C 1
ATOM 1841 O O . THR A 1 242 ? -13.391 -1.691 -12.209 1.00 68.56 242 THR A O 1
ATOM 1844 N N . VAL A 1 243 ? -12.878 -0.794 -14.195 1.00 70.62 243 VAL A N 1
ATOM 1845 C CA . VAL A 1 243 ? -13.366 0.559 -13.855 1.00 70.62 243 VAL A CA 1
ATOM 1846 C C . VAL A 1 243 ? -14.858 0.539 -13.568 1.00 70.62 243 VAL A C 1
ATOM 1848 O O . VAL A 1 243 ? -15.296 1.025 -12.529 1.00 70.62 243 VAL A O 1
ATOM 1851 N N . SER A 1 244 ? -15.642 -0.024 -14.489 1.00 75.56 244 SER A N 1
ATOM 1852 C CA . SER A 1 244 ? -17.102 -0.030 -14.392 1.00 75.56 244 SER A CA 1
ATOM 1853 C C . SER A 1 244 ? -17.582 -0.804 -13.167 1.00 75.56 244 SER A C 1
ATOM 1855 O O . SER A 1 244 ? -18.407 -0.289 -12.418 1.00 75.56 244 SER A O 1
ATOM 1857 N N . SER A 1 245 ? -17.014 -1.982 -12.893 1.00 72.19 245 SER A N 1
ATOM 1858 C CA . SER A 1 245 ? -17.333 -2.749 -11.680 1.00 72.19 245 SER A CA 1
ATOM 1859 C C . SER A 1 245 ? -16.977 -1.996 -10.396 1.00 72.19 245 SER A C 1
ATOM 1861 O O . SER A 1 245 ? -17.770 -1.978 -9.457 1.00 72.19 245 SER A O 1
ATOM 1863 N N . THR A 1 246 ? -15.829 -1.317 -10.364 1.00 67.44 246 THR A N 1
ATOM 1864 C CA . THR A 1 246 ? -15.395 -0.534 -9.198 1.00 67.44 246 THR A CA 1
ATOM 1865 C C . THR A 1 246 ? -16.295 0.681 -8.959 1.00 67.44 246 THR A C 1
ATOM 1867 O O . THR A 1 246 ? -16.684 0.946 -7.823 1.00 67.44 246 THR A O 1
ATOM 1870 N N . LEU A 1 247 ? -16.685 1.393 -10.021 1.00 71.88 247 LEU A N 1
ATOM 1871 C CA . LEU A 1 247 ? -17.623 2.517 -9.933 1.00 71.88 247 LEU A CA 1
ATOM 1872 C C . LEU A 1 247 ? -19.018 2.064 -9.478 1.00 71.88 247 LEU A C 1
ATOM 1874 O O . LEU A 1 247 ? -19.661 2.746 -8.680 1.00 71.88 247 LEU A O 1
ATOM 1878 N N . LEU A 1 248 ? -19.479 0.900 -9.939 1.00 76.25 248 LEU A N 1
ATOM 1879 C CA . LEU A 1 248 ? -20.750 0.315 -9.506 1.00 76.25 248 LEU A CA 1
ATOM 1880 C C . LEU A 1 248 ? -20.714 -0.132 -8.036 1.00 76.25 248 LEU A C 1
ATOM 1882 O O . LEU A 1 248 ? -21.677 0.101 -7.308 1.00 76.25 248 LEU A O 1
ATOM 1886 N N . LEU A 1 249 ? -19.599 -0.711 -7.571 1.00 69.25 249 LEU A N 1
ATOM 1887 C CA . LEU A 1 249 ? -19.388 -1.015 -6.149 1.00 69.25 249 LEU A CA 1
ATOM 1888 C C . LEU A 1 249 ? -19.427 0.254 -5.298 1.00 69.25 249 LEU A C 1
ATOM 1890 O O . LEU A 1 249 ? -20.099 0.291 -4.267 1.00 69.25 249 LEU A O 1
ATOM 1894 N N . PHE A 1 250 ? -18.728 1.296 -5.745 1.00 67.75 250 PHE A N 1
ATOM 1895 C CA . PHE A 1 250 ? -18.657 2.566 -5.037 1.00 67.75 250 PHE A CA 1
ATOM 1896 C C . PHE A 1 250 ? -20.042 3.215 -4.911 1.00 67.75 250 PHE A C 1
ATOM 1898 O O . PHE A 1 250 ? -20.500 3.467 -3.803 1.00 67.75 250 PHE A O 1
ATOM 1905 N N . THR A 1 251 ? -20.752 3.388 -6.030 1.00 73.81 251 THR A N 1
ATOM 1906 C CA . THR A 1 251 ? -22.093 4.006 -6.055 1.00 73.81 251 THR A CA 1
ATOM 1907 C C . THR A 1 251 ? -23.117 3.246 -5.216 1.00 73.81 251 THR A C 1
ATOM 1909 O O . THR A 1 251 ? -23.857 3.864 -4.455 1.00 73.81 251 THR A O 1
ATOM 1912 N N . LYS A 1 252 ? -23.139 1.908 -5.285 1.00 72.69 252 LYS A N 1
ATOM 1913 C CA . LYS A 1 252 ? -24.039 1.099 -4.452 1.00 72.69 252 LYS A CA 1
ATOM 1914 C C . LYS A 1 252 ? -23.758 1.285 -2.965 1.00 72.69 252 LYS A C 1
ATOM 1916 O O . LYS A 1 252 ? -24.697 1.389 -2.180 1.00 72.69 252 LYS A O 1
ATOM 1921 N N . THR A 1 253 ? -22.485 1.254 -2.579 1.00 65.50 253 THR A N 1
ATOM 1922 C CA . THR A 1 253 ? -22.118 1.334 -1.163 1.00 65.50 253 THR A CA 1
ATOM 1923 C C . THR A 1 253 ? -22.458 2.714 -0.604 1.00 65.50 253 THR A C 1
ATOM 1925 O O . THR A 1 253 ? -23.064 2.782 0.457 1.00 65.50 253 THR A O 1
ATOM 1928 N N . SER A 1 254 ? -22.216 3.786 -1.369 1.00 64.44 254 SER A N 1
ATOM 1929 C CA . SER A 1 254 ? -22.625 5.145 -0.991 1.00 64.44 254 SER A CA 1
ATOM 1930 C C . SER A 1 254 ? -24.143 5.304 -0.829 1.00 64.44 254 SER A C 1
ATOM 1932 O O . SER A 1 254 ? -24.578 6.030 0.051 1.00 64.44 254 SER A O 1
ATOM 1934 N N . CYS A 1 255 ? -24.965 4.607 -1.623 1.00 61.72 255 CYS A N 1
ATOM 1935 C CA . CYS A 1 255 ? -26.428 4.652 -1.480 1.00 61.72 255 CYS A CA 1
ATOM 1936 C C . CYS A 1 255 ? -26.989 3.794 -0.331 1.00 61.72 255 CYS A C 1
ATOM 1938 O O . CYS A 1 255 ? -28.177 3.894 -0.047 1.00 61.72 255 CYS A O 1
ATOM 1940 N N . LYS A 1 256 ? -26.196 2.913 0.295 1.00 56.62 256 LYS A N 1
ATOM 1941 C CA . LYS A 1 256 ? -26.646 2.090 1.437 1.00 56.62 256 LYS A CA 1
ATOM 1942 C C . LYS A 1 256 ? -26.502 2.807 2.786 1.00 56.62 256 LYS A C 1
ATOM 1944 O O . LYS A 1 256 ? -26.998 2.283 3.779 1.00 56.62 256 LYS A O 1
ATOM 1949 N N . GLU A 1 257 ? -25.797 3.938 2.820 1.00 48.34 257 GLU A N 1
ATOM 1950 C CA . GLU A 1 257 ? -25.541 4.724 4.035 1.00 48.34 257 GLU A CA 1
ATOM 1951 C C . GLU A 1 257 ? -26.483 5.933 4.211 1.00 48.34 257 GLU A C 1
ATOM 1953 O O . GLU A 1 257 ? -26.412 6.596 5.246 1.00 48.34 257 GLU A O 1
ATOM 1958 N N . GLU A 1 258 ? -27.381 6.190 3.249 1.00 42.97 258 GLU A N 1
ATOM 1959 C CA . GLU A 1 258 ? -28.539 7.099 3.391 1.00 42.97 258 GLU A CA 1
ATOM 1960 C C . GLU A 1 258 ? -29.781 6.359 3.913 1.00 42.97 258 GLU A C 1
ATOM 1962 O O . GLU A 1 258 ? -30.497 6.945 4.760 1.00 42.97 258 GLU A O 1
#

Secondary structure (DSSP, 8-state):
-HHHHHHHHHHHHHHTS--TT-TT--HHHHHHHHHHHHHHHHHHHHHHHHHHHS-HHHHHHHHT--HHHHHHHHHHHH-----HHHHHHHHHHHHHHHHHHHHHT---S-HHHHHHHHHHHHHHHHHHHHHHHHHHHHHTT---HHHHHHHHHHHHHHHHHHHHHHHT------SHHHHHHHHHHHHHHHHHHHHHHHHHHHS-HHHHHHHHHTHHHHHHHHHHHHS-----HHHHHHHHHHHHHHHHHHHHHHHT--

Radius of gyration: 18.83 Å; Cα contacts (8 Å, |Δi|>4): 316; chains: 1; bounding box: 55×36×54 Å